Protein AF-A0A3N1AW00-F1 (afdb_monomer)

Nearest PDB structures (foldseek):
  4yz2-assembly1_A  TM=5.754E-01  e=1.901E-02  Streptococcus pneumoniae
  4ffi-assembly4_D  TM=5.622E-01  e=2.127E-02  Paenarthrobacter ureafaciens
  4fff-assembly4_D  TM=5.657E-01  e=4.677E-02  Paenarthrobacter ureafaciens
  4yw5-assembly1_A  TM=4.861E-01  e=4.421E-02  Streptococcus pneumoniae TIGR4
  4yz4-assembly1_A  TM=4.827E-01  e=2.391E-01  Streptococcus pneumoniae

Structure (mmCIF, N/CA/C/O backbone):
data_AF-A0A3N1AW00-F1
#
_entry.id   AF-A0A3N1AW00-F1
#
loop_
_atom_site.group_PDB
_atom_site.id
_atom_site.type_symbol
_atom_site.label_atom_id
_atom_site.label_alt_id
_atom_site.label_comp_id
_atom_site.label_asym_id
_atom_site.label_entity_id
_atom_site.label_seq_id
_atom_site.pdbx_PDB_ins_code
_atom_site.Cartn_x
_atom_site.Cartn_y
_atom_site.Cartn_z
_atom_site.occupancy
_atom_site.B_iso_or_equiv
_atom_site.auth_seq_id
_atom_site.auth_comp_id
_atom_site.auth_asym_id
_atom_site.auth_atom_id
_atom_site.pdbx_PDB_model_num
ATOM 1 N N . MET A 1 1 ? 24.962 24.400 -71.047 1.00 38.16 1 MET A N 1
ATOM 2 C CA . MET A 1 1 ? 25.776 25.036 -69.988 1.00 38.16 1 MET A CA 1
ATOM 3 C C . MET A 1 1 ? 25.019 26.267 -69.483 1.00 38.16 1 MET A C 1
ATOM 5 O O . MET A 1 1 ? 24.801 27.176 -70.264 1.00 38.16 1 MET A O 1
ATOM 9 N N . ARG A 1 2 ? 24.581 26.233 -68.215 1.00 35.59 2 ARG A N 1
ATOM 10 C CA . ARG A 1 2 ? 24.086 27.337 -67.356 1.00 35.59 2 ARG A CA 1
ATOM 11 C C . ARG A 1 2 ? 22.834 28.141 -67.785 1.00 35.59 2 ARG A C 1
ATOM 13 O O . ARG A 1 2 ? 22.885 29.140 -68.488 1.00 35.59 2 ARG A O 1
ATOM 20 N N . THR A 1 3 ? 21.728 27.671 -67.210 1.00 35.09 3 THR A N 1
ATOM 21 C CA . THR A 1 3 ? 20.458 28.306 -66.805 1.00 35.09 3 THR A CA 1
ATOM 22 C C . THR A 1 3 ? 20.504 29.794 -66.422 1.00 35.09 3 THR A C 1
ATOM 24 O O . THR A 1 3 ? 21.296 30.193 -65.568 1.00 35.09 3 THR A O 1
ATOM 27 N N . ARG A 1 4 ? 19.556 30.573 -66.968 1.00 35.47 4 ARG A N 1
ATOM 28 C CA . ARG A 1 4 ? 19.116 31.888 -66.468 1.00 35.47 4 ARG A CA 1
ATOM 29 C C . ARG A 1 4 ? 17.994 31.685 -65.444 1.00 35.47 4 ARG A C 1
ATOM 31 O O . ARG A 1 4 ? 17.024 31.003 -65.753 1.00 35.47 4 ARG A O 1
ATOM 38 N N . TRP A 1 5 ? 18.123 32.285 -64.264 1.00 31.59 5 TRP A N 1
ATOM 39 C CA . TRP A 1 5 ? 17.061 32.355 -63.259 1.00 31.59 5 TRP A CA 1
ATOM 40 C C . TRP A 1 5 ? 16.437 33.750 -63.293 1.00 31.59 5 TRP A C 1
ATOM 42 O O . TRP A 1 5 ? 17.125 34.745 -63.078 1.00 31.59 5 TRP A O 1
ATOM 52 N N . THR A 1 6 ? 15.142 33.814 -63.587 1.00 39.44 6 THR A N 1
ATOM 53 C CA . THR A 1 6 ? 14.285 34.977 -63.345 1.00 39.44 6 THR A CA 1
ATOM 54 C C . THR A 1 6 ? 13.841 34.981 -61.887 1.00 39.44 6 THR A C 1
ATOM 56 O O . THR A 1 6 ? 13.363 33.976 -61.366 1.00 39.44 6 THR A O 1
ATOM 59 N N . THR A 1 7 ? 14.011 36.127 -61.241 1.00 39.50 7 THR A N 1
ATOM 60 C CA . THR A 1 7 ? 13.534 36.469 -59.902 1.00 39.50 7 THR A CA 1
ATOM 61 C C . THR A 1 7 ? 12.008 36.406 -59.831 1.00 39.50 7 THR A C 1
ATOM 63 O O . THR A 1 7 ? 11.321 37.116 -60.560 1.00 39.50 7 THR A O 1
ATOM 66 N N . ALA A 1 8 ? 11.479 35.597 -58.913 1.00 35.56 8 ALA A N 1
ATOM 67 C CA . ALA A 1 8 ? 10.108 35.707 -58.427 1.00 35.56 8 ALA A CA 1
ATOM 68 C C . ALA A 1 8 ? 10.166 36.139 -56.958 1.00 35.56 8 ALA A C 1
ATOM 70 O O . ALA A 1 8 ? 10.743 35.448 -56.119 1.00 35.56 8 ALA A O 1
ATOM 71 N N . ALA A 1 9 ? 9.612 37.315 -56.670 1.00 38.28 9 ALA A N 1
ATOM 72 C CA . ALA A 1 9 ? 9.404 37.792 -55.314 1.00 38.28 9 ALA A CA 1
ATOM 73 C C . ALA A 1 9 ? 8.275 36.973 -54.674 1.00 38.28 9 ALA A C 1
ATOM 75 O O . ALA A 1 9 ? 7.167 36.930 -55.205 1.00 38.28 9 ALA A O 1
ATOM 76 N N . ILE A 1 10 ? 8.557 36.330 -53.541 1.00 34.44 10 ILE A N 1
ATOM 77 C CA . ILE A 1 10 ? 7.541 35.715 -52.686 1.00 34.44 10 ILE A CA 1
ATOM 78 C C . ILE A 1 10 ? 7.517 36.506 -51.382 1.00 34.44 10 ILE A C 1
ATOM 80 O O . ILE A 1 10 ? 8.483 36.538 -50.621 1.00 34.44 10 ILE A O 1
ATOM 84 N N . THR A 1 11 ? 6.397 37.183 -51.176 1.00 33.78 11 THR A N 1
ATOM 85 C CA . THR A 1 11 ? 5.987 37.880 -49.961 1.00 33.78 11 THR A CA 1
ATOM 86 C C . THR A 1 11 ? 5.993 36.918 -48.771 1.00 33.78 11 THR A C 1
ATOM 88 O O . THR A 1 11 ? 5.305 35.899 -48.785 1.00 33.78 11 THR A O 1
ATOM 91 N N . LEU A 1 12 ? 6.758 37.252 -47.729 1.00 29.94 12 LEU A N 1
ATOM 92 C CA . LEU A 1 12 ? 6.776 36.527 -46.461 1.00 29.94 12 LEU A CA 1
ATOM 93 C C . LEU A 1 12 ? 5.513 36.893 -45.661 1.00 29.94 12 LEU A C 1
ATOM 95 O O . LEU A 1 12 ? 5.412 37.996 -45.128 1.00 29.94 12 LEU A O 1
ATOM 99 N N . ALA A 1 13 ? 4.547 35.980 -45.573 1.00 33.44 13 ALA A N 1
ATOM 100 C CA . ALA A 1 13 ? 3.485 36.066 -44.576 1.00 33.44 13 ALA A CA 1
ATOM 101 C C . ALA A 1 13 ? 3.985 35.414 -43.277 1.00 33.44 13 ALA A C 1
ATOM 103 O O . ALA A 1 13 ? 4.231 34.209 -43.226 1.00 33.44 13 ALA A O 1
ATOM 104 N N . LEU A 1 14 ? 4.163 36.223 -42.232 1.00 33.56 14 LEU A N 1
ATOM 105 C CA . LEU A 1 14 ? 4.415 35.771 -40.864 1.00 33.56 14 LEU A CA 1
ATOM 106 C C . LEU A 1 14 ? 3.164 35.055 -40.337 1.00 33.56 14 LEU A C 1
ATOM 108 O O . LEU A 1 14 ? 2.187 35.702 -39.968 1.00 33.56 14 LEU A O 1
ATOM 112 N N . VAL A 1 15 ? 3.197 33.723 -40.283 1.00 35.41 15 VAL A N 1
ATOM 113 C CA . VAL A 1 15 ? 2.227 32.937 -39.512 1.00 35.41 15 VAL A CA 1
ATOM 114 C C . VAL A 1 15 ? 2.865 32.626 -38.163 1.00 35.41 15 VAL A C 1
ATOM 116 O O . VAL A 1 15 ? 3.833 31.871 -38.077 1.00 35.41 15 VAL A O 1
ATOM 119 N N . GLY A 1 16 ? 2.341 33.261 -37.114 1.00 35.31 16 GLY A N 1
ATOM 120 C CA . GLY A 1 16 ? 2.718 32.997 -35.731 1.00 35.31 16 GLY A CA 1
ATOM 121 C C . GLY A 1 16 ? 2.435 31.541 -35.367 1.00 35.31 16 GLY A C 1
ATOM 122 O O . GLY A 1 16 ? 1.291 31.094 -35.398 1.00 35.31 16 GLY A O 1
ATOM 123 N N . GLY A 1 17 ? 3.490 30.801 -35.030 1.00 30.11 17 GLY A N 1
ATOM 124 C CA . GLY A 1 17 ? 3.375 29.457 -34.483 1.00 30.11 17 GLY A CA 1
ATOM 125 C C . GLY A 1 17 ? 2.881 29.521 -33.042 1.00 30.11 17 GLY A C 1
ATOM 126 O O . GLY A 1 17 ? 3.589 30.007 -32.162 1.00 30.11 17 GLY A O 1
ATOM 127 N N . LEU A 1 18 ? 1.664 29.025 -32.816 1.00 31.98 18 LEU A N 1
ATOM 128 C CA . LEU A 1 18 ? 1.128 28.711 -31.496 1.00 31.98 18 LEU A CA 1
ATOM 129 C C . LEU A 1 18 ? 2.097 27.746 -30.789 1.00 31.98 18 LEU A C 1
ATOM 131 O O . LEU A 1 18 ? 2.292 26.616 -31.236 1.00 31.98 18 LEU A O 1
ATOM 135 N N . LEU A 1 19 ? 2.691 28.180 -29.677 1.00 32.88 19 LEU A N 1
ATOM 136 C CA . LEU A 1 19 ? 3.327 27.285 -28.711 1.00 32.88 19 LEU A CA 1
ATOM 137 C C . LEU A 1 19 ? 2.217 26.445 -28.070 1.00 32.88 19 LEU A C 1
ATOM 139 O O . LEU A 1 19 ? 1.560 26.884 -27.128 1.00 32.88 19 LEU A O 1
ATOM 143 N N . ALA A 1 20 ? 1.966 25.258 -28.621 1.00 34.06 20 ALA A N 1
ATOM 144 C CA . ALA A 1 20 ? 1.090 24.277 -28.000 1.00 34.06 20 ALA A CA 1
ATOM 145 C C . ALA A 1 20 ? 1.715 23.851 -26.663 1.00 34.06 20 ALA A C 1
ATOM 147 O O . ALA A 1 20 ? 2.794 23.256 -26.628 1.00 34.06 20 ALA A O 1
ATOM 148 N N . GLY A 1 21 ? 1.053 24.232 -25.569 1.00 32.22 21 GLY A N 1
ATOM 149 C CA . GLY A 1 21 ? 1.441 23.883 -24.210 1.00 32.22 21 GLY A CA 1
ATOM 150 C C . GLY A 1 21 ? 1.546 22.370 -24.030 1.00 32.22 21 GLY A C 1
ATOM 151 O O . GLY A 1 21 ? 0.742 21.602 -24.555 1.00 32.22 21 GLY A O 1
ATOM 152 N N . LEU A 1 22 ? 2.569 21.951 -23.290 1.00 34.59 22 LEU A N 1
ATOM 153 C CA . LEU A 1 22 ? 2.733 20.575 -22.833 1.00 34.59 22 LEU A CA 1
ATOM 154 C C . LEU A 1 22 ? 1.501 20.185 -21.992 1.00 34.59 22 LEU A C 1
ATOM 156 O O . LEU A 1 22 ? 1.124 20.976 -21.123 1.00 34.59 22 LEU A O 1
ATOM 160 N N . PRO A 1 23 ? 0.882 19.006 -22.188 1.00 39.22 23 PRO A N 1
ATOM 161 C CA . PRO A 1 23 ? -0.202 18.582 -21.319 1.00 39.22 23 PRO A CA 1
ATOM 162 C C . PRO A 1 23 ? 0.368 18.343 -19.919 1.00 39.22 23 PRO A C 1
ATOM 164 O O . PRO A 1 23 ? 1.227 17.481 -19.719 1.00 39.22 23 PRO A O 1
ATOM 167 N N . GLY A 1 24 ? -0.078 19.168 -18.971 1.00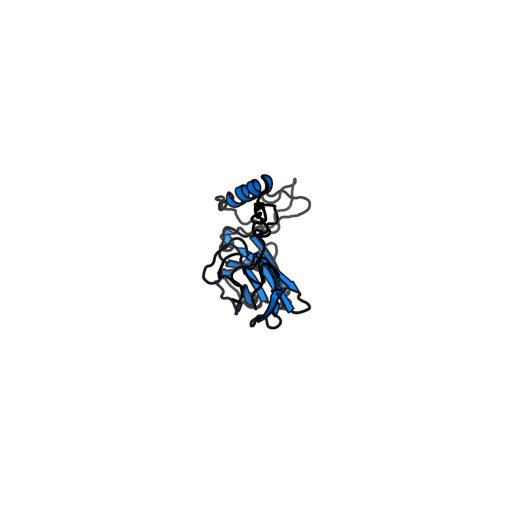 41.03 24 GLY A N 1
ATOM 168 C CA . GLY A 1 24 ? 0.184 19.000 -17.549 1.00 41.03 24 GLY A CA 1
ATOM 169 C C . GLY A 1 24 ? -0.428 17.702 -17.028 1.00 41.03 24 GLY A C 1
ATOM 170 O O . GLY A 1 24 ? -1.350 17.145 -17.623 1.00 41.03 24 GLY A O 1
ATOM 171 N N . ALA A 1 25 ? 0.133 17.214 -15.923 1.00 42.53 25 ALA A N 1
ATOM 172 C CA . ALA A 1 25 ? -0.275 15.988 -15.254 1.00 42.53 25 ALA A CA 1
ATOM 173 C C . ALA A 1 25 ? -1.802 15.899 -15.096 1.00 42.53 25 ALA A C 1
ATOM 175 O O . ALA A 1 25 ? -2.459 16.851 -14.677 1.00 42.53 25 ALA A O 1
ATOM 176 N N . SER A 1 26 ? -2.356 14.736 -15.425 1.00 39.53 26 SER A N 1
ATOM 177 C CA . SER A 1 26 ? -3.764 14.412 -15.232 1.00 39.53 26 SER A CA 1
ATOM 178 C C . SER A 1 26 ? -4.132 14.506 -13.747 1.00 39.53 26 SER A C 1
ATOM 180 O O . SER A 1 26 ? -3.769 13.636 -12.960 1.00 39.53 26 SER A O 1
ATOM 182 N N . SER A 1 27 ? -4.846 15.572 -13.384 1.00 51.00 27 SER A N 1
ATOM 183 C CA . SER A 1 27 ? -5.493 15.766 -12.086 1.00 51.00 27 SER A CA 1
ATOM 184 C C . SER A 1 27 ? -6.972 15.395 -12.214 1.00 51.00 27 SER A C 1
ATOM 186 O O . SER A 1 27 ? -7.614 15.736 -13.206 1.00 51.00 27 SER A O 1
ATOM 188 N N . ALA A 1 28 ? -7.532 14.710 -11.213 1.00 49.25 28 ALA A N 1
ATOM 189 C CA . ALA A 1 28 ? -8.956 14.348 -11.172 1.00 49.25 28 ALA A CA 1
ATOM 190 C C . ALA A 1 28 ? -9.896 15.579 -11.172 1.00 49.25 28 ALA A C 1
ATOM 192 O O . ALA A 1 28 ? -11.078 15.463 -11.485 1.00 49.25 28 ALA A O 1
ATOM 193 N N . HIS A 1 29 ? -9.353 16.762 -10.863 1.00 57.12 29 HIS A N 1
ATOM 194 C CA . HIS A 1 29 ? -9.977 18.071 -11.045 1.00 57.12 29 HIS A CA 1
ATOM 195 C C . HIS A 1 29 ? -9.113 18.929 -11.969 1.00 57.12 29 HIS A C 1
ATOM 197 O O . HIS A 1 29 ? -7.905 18.998 -11.751 1.00 57.12 29 HIS A O 1
ATOM 203 N N . ASP A 1 30 ? -9.714 19.617 -12.945 1.00 69.88 30 ASP A N 1
ATOM 204 C CA . ASP A 1 30 ? -8.998 20.568 -13.804 1.00 69.88 30 ASP A CA 1
ATOM 205 C C . ASP A 1 30 ? -8.364 21.679 -12.936 1.00 69.88 30 ASP A C 1
ATOM 207 O O . ASP A 1 30 ? -9.098 22.519 -12.389 1.00 69.88 30 ASP A O 1
ATOM 211 N N . PRO A 1 31 ? -7.025 21.688 -12.783 1.00 64.44 31 PRO A N 1
ATOM 212 C CA . PRO A 1 31 ? -6.328 22.610 -11.895 1.00 64.44 31 PRO A CA 1
ATOM 213 C C . PRO A 1 31 ? -6.330 24.048 -12.428 1.00 64.44 31 PRO A C 1
ATOM 215 O O . PRO A 1 31 ? -5.955 24.970 -11.701 1.00 64.44 31 PRO A O 1
ATOM 218 N N . ASP A 1 32 ? -6.759 24.268 -13.670 1.00 78.12 32 ASP A N 1
ATOM 219 C CA . ASP A 1 32 ? -6.857 25.592 -14.271 1.00 78.12 32 ASP A CA 1
ATOM 220 C C . ASP A 1 32 ? -8.215 26.251 -14.052 1.00 78.12 32 ASP A C 1
ATOM 222 O O . ASP A 1 32 ? -8.343 27.473 -14.187 1.00 78.12 32 ASP A O 1
ATOM 226 N N . THR A 1 33 ? -9.211 25.489 -13.597 1.00 86.31 33 THR A N 1
ATOM 227 C CA . THR A 1 33 ? -10.486 26.065 -13.170 1.00 86.31 33 THR A CA 1
ATOM 228 C C . THR A 1 33 ? -10.362 26.762 -11.811 1.00 86.31 33 THR A C 1
ATOM 230 O O . THR A 1 33 ? -9.629 26.303 -10.929 1.00 86.31 33 THR A O 1
ATOM 233 N N . PRO A 1 34 ? -11.141 27.831 -11.559 1.00 83.75 34 PRO A N 1
ATOM 234 C CA . PRO A 1 34 ? -11.236 28.434 -10.229 1.00 83.75 34 PRO A CA 1
ATOM 235 C C . PRO A 1 34 ? -11.610 27.422 -9.134 1.00 83.75 34 PRO A C 1
ATOM 237 O O . PRO A 1 34 ? -11.089 27.497 -8.022 1.00 83.75 34 PRO A O 1
ATOM 240 N N . ALA A 1 35 ? -12.465 26.446 -9.460 1.00 75.00 35 ALA A N 1
ATOM 241 C CA . ALA A 1 35 ? -12.863 25.377 -8.550 1.00 75.00 35 ALA A C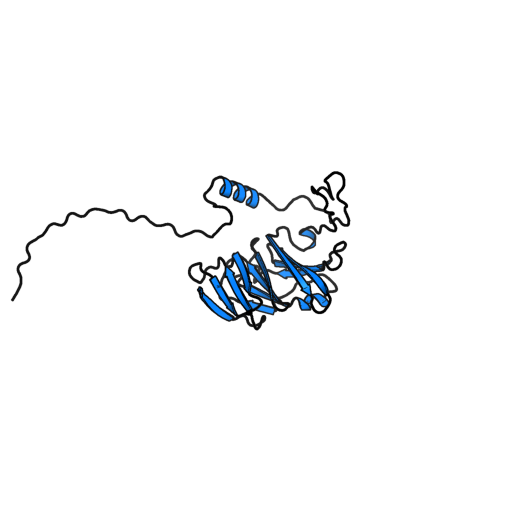A 1
ATOM 242 C C . ALA A 1 35 ? -11.700 24.422 -8.229 1.00 75.00 35 ALA A C 1
ATOM 244 O O . ALA A 1 35 ? -11.468 24.135 -7.058 1.00 75.00 35 ALA A O 1
ATOM 245 N N . GLY A 1 36 ? -10.933 23.986 -9.236 1.00 72.00 36 GLY A N 1
ATOM 246 C CA . GLY A 1 36 ? -9.751 23.139 -9.051 1.00 72.00 36 GLY A CA 1
ATOM 247 C C . GLY A 1 36 ? -8.624 23.840 -8.291 1.00 72.00 36 GLY A C 1
ATOM 248 O O . GLY A 1 36 ? -7.985 23.241 -7.431 1.00 72.00 36 GLY A O 1
ATOM 249 N N . ARG A 1 37 ? -8.427 25.144 -8.519 1.00 77.94 37 ARG A N 1
ATOM 250 C CA . ARG A 1 37 ? -7.485 25.955 -7.728 1.00 77.94 37 ARG A CA 1
ATOM 251 C C . ARG A 1 37 ? -7.942 26.096 -6.285 1.00 77.94 37 ARG A C 1
ATOM 253 O O . ARG A 1 37 ? -7.128 25.977 -5.379 1.00 77.94 37 ARG A O 1
ATOM 260 N N . SER A 1 38 ? -9.233 26.328 -6.060 1.00 72.38 38 SER A N 1
ATOM 261 C CA . SER A 1 38 ? -9.796 26.450 -4.715 1.00 72.38 38 SER A CA 1
ATOM 262 C C . SER A 1 38 ? -9.716 25.135 -3.939 1.00 72.38 38 SER A C 1
ATOM 264 O O . SER A 1 38 ? -9.311 25.153 -2.778 1.00 72.38 38 SER A O 1
ATOM 266 N N . SER A 1 39 ? -10.015 23.999 -4.575 1.00 70.75 39 SER A N 1
ATOM 267 C CA . SER A 1 39 ? -9.894 22.682 -3.947 1.00 70.75 39 SER A CA 1
ATOM 268 C C . SER A 1 39 ? -8.437 22.312 -3.676 1.00 70.75 39 SER A C 1
ATOM 270 O O . SER A 1 39 ? -8.135 21.842 -2.582 1.00 70.75 39 SER A O 1
ATOM 272 N N . ALA A 1 40 ? -7.517 22.606 -4.600 1.00 64.69 40 ALA A N 1
ATOM 273 C CA . ALA A 1 40 ? -6.084 22.420 -4.389 1.00 64.69 40 ALA A CA 1
ATOM 274 C C . ALA A 1 40 ? -5.559 23.306 -3.253 1.00 64.69 40 ALA A C 1
ATOM 276 O O . ALA A 1 40 ? -4.820 22.829 -2.401 1.00 64.69 40 ALA A O 1
ATOM 277 N N . VAL A 1 41 ? -5.966 24.577 -3.183 1.00 65.94 41 VAL A N 1
ATOM 278 C CA . VAL A 1 41 ? -5.597 25.478 -2.081 1.00 65.94 41 VAL A CA 1
ATOM 279 C C . VAL A 1 41 ? -6.166 24.979 -0.757 1.00 65.94 41 VAL A C 1
ATOM 281 O O . VAL A 1 41 ? -5.435 24.954 0.224 1.00 65.94 41 VAL A O 1
ATOM 284 N N . ALA A 1 42 ? -7.426 24.539 -0.718 1.00 64.25 42 ALA A N 1
ATOM 285 C CA . ALA A 1 42 ? -8.039 23.982 0.485 1.00 64.25 42 ALA A CA 1
ATOM 286 C C . ALA A 1 42 ? -7.323 22.706 0.946 1.00 64.25 42 ALA A C 1
ATOM 288 O O . ALA A 1 42 ? -7.000 22.587 2.122 1.00 64.25 42 ALA A O 1
ATOM 289 N N . PHE A 1 43 ? -7.010 21.797 0.021 1.00 64.50 43 PHE A N 1
ATOM 290 C CA . PHE A 1 43 ? -6.265 20.568 0.288 1.00 64.50 43 PHE A CA 1
ATOM 291 C C . PHE A 1 4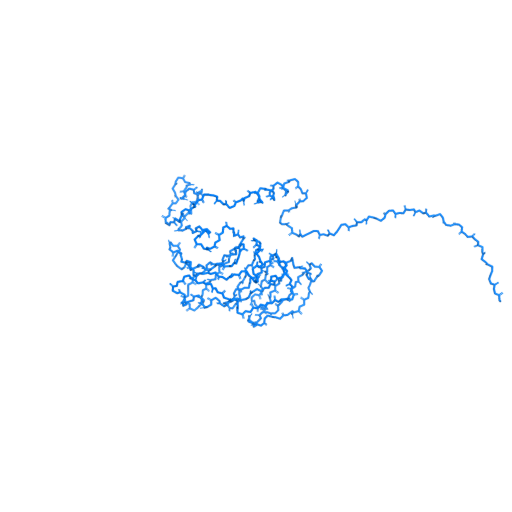3 ? -4.834 20.855 0.764 1.00 64.50 43 PHE A C 1
ATOM 293 O O . PHE A 1 43 ? -4.402 20.330 1.781 1.00 64.50 43 PHE A O 1
ATOM 300 N N . MET A 1 44 ? -4.116 21.763 0.103 1.00 60.50 44 MET A N 1
ATOM 301 C CA . MET A 1 44 ? -2.764 22.175 0.507 1.00 60.50 44 MET A CA 1
ATOM 302 C C . MET A 1 44 ? -2.764 22.998 1.808 1.00 60.50 44 MET A C 1
ATOM 304 O O . MET A 1 44 ? -1.742 23.077 2.492 1.00 60.50 44 MET A O 1
ATOM 308 N N . ALA A 1 45 ? -3.899 23.608 2.165 1.00 55.31 45 ALA A N 1
ATOM 309 C CA . ALA A 1 45 ? -4.124 24.292 3.435 1.00 55.31 45 ALA A CA 1
ATOM 310 C C . ALA A 1 45 ? -4.563 23.348 4.565 1.00 55.31 45 ALA A C 1
ATOM 312 O O . ALA A 1 45 ? -4.546 23.782 5.721 1.00 55.31 45 ALA A O 1
ATOM 313 N N . GLN A 1 46 ? -4.887 22.076 4.278 1.00 54.56 46 GLN A N 1
ATOM 314 C CA . GLN A 1 46 ? -4.995 21.025 5.293 1.00 54.56 46 GLN A CA 1
ATOM 315 C C . GLN A 1 46 ? -3.593 20.744 5.842 1.00 54.56 46 GLN A C 1
ATOM 317 O O . GLN A 1 46 ? -2.906 19.789 5.487 1.00 54.56 46 GLN A O 1
ATOM 322 N N . ARG A 1 47 ? -3.130 21.645 6.709 1.00 54.03 47 ARG A N 1
ATOM 323 C CA . ARG A 1 47 ? -2.028 21.366 7.619 1.00 54.03 47 ARG A CA 1
ATOM 324 C C . ARG A 1 47 ? -2.448 20.216 8.521 1.00 54.03 47 ARG A C 1
ATOM 326 O O . ARG A 1 47 ? -3.632 20.068 8.818 1.00 54.03 47 ARG A O 1
ATOM 333 N N . GLU A 1 48 ? -1.444 19.453 8.947 1.00 55.28 48 GLU A N 1
ATOM 334 C CA . GLU A 1 48 ? -1.546 18.418 9.975 1.00 55.28 48 GLU A CA 1
ATOM 335 C C . GLU A 1 48 ? -2.623 18.789 10.996 1.00 55.28 48 GLU A C 1
ATOM 337 O O . GLU A 1 48 ? -2.508 19.876 11.577 1.00 55.28 48 GLU A O 1
ATOM 342 N N . PRO A 1 49 ? -3.673 17.969 11.199 1.00 50.91 49 PRO A N 1
ATOM 343 C CA . PRO A 1 49 ? -4.667 18.289 12.202 1.00 50.91 49 PRO A CA 1
ATOM 344 C C . PRO A 1 49 ? -3.936 18.466 13.535 1.00 50.91 49 PRO A C 1
ATOM 346 O O . PRO A 1 49 ? -3.386 17.524 14.098 1.00 50.91 49 PRO A O 1
ATOM 349 N N . THR A 1 50 ? -3.901 19.704 14.033 1.00 51.19 50 THR A N 1
ATOM 350 C CA . THR A 1 50 ? -3.382 20.053 15.365 1.00 51.19 50 THR A CA 1
ATOM 351 C C . THR A 1 50 ? -4.240 19.448 16.471 1.00 51.19 50 THR A C 1
ATOM 353 O O . THR A 1 50 ? -3.850 19.449 17.637 1.00 51.19 50 THR A O 1
ATOM 356 N N . GLN A 1 51 ? -5.406 18.912 16.112 1.00 57.94 51 GLN A N 1
ATOM 357 C CA . GLN A 1 51 ? -6.253 18.144 16.996 1.00 57.94 51 GLN A CA 1
ATOM 358 C C . GLN A 1 51 ? -5.676 16.736 17.155 1.00 57.94 51 GLN A C 1
ATOM 360 O O . GLN A 1 51 ? -5.675 15.940 16.216 1.00 57.94 51 GLN A O 1
ATOM 365 N N . GLN A 1 52 ? -5.205 16.417 18.363 1.00 65.25 52 GLN A N 1
ATOM 366 C CA . GLN A 1 52 ? -4.968 15.028 18.737 1.00 65.25 52 GLN A CA 1
ATOM 367 C C . GLN A 1 52 ? -6.307 14.296 18.718 1.00 65.25 52 GLN A C 1
ATOM 369 O O . GLN A 1 52 ? -7.130 14.452 19.618 1.00 65.25 52 GLN A O 1
ATOM 374 N N . LEU A 1 53 ? -6.537 13.540 17.651 1.00 81.06 53 LEU A N 1
ATOM 375 C CA . LEU A 1 53 ? -7.673 12.642 17.571 1.00 81.06 53 LEU A CA 1
ATOM 376 C C . LEU A 1 53 ? -7.374 11.424 18.447 1.00 81.06 53 LEU A C 1
ATOM 378 O O . LEU A 1 53 ? -6.281 10.857 18.392 1.00 81.06 53 LEU A O 1
ATOM 382 N N . THR A 1 54 ? -8.346 11.042 19.264 1.00 83.69 54 THR A N 1
ATOM 383 C CA . THR A 1 54 ? -8.265 9.858 20.120 1.00 83.69 54 THR A CA 1
ATOM 384 C C . THR A 1 54 ? -8.810 8.662 19.358 1.00 83.69 54 THR A C 1
ATOM 386 O O . THR A 1 54 ? -9.762 8.806 18.593 1.00 83.69 54 THR A O 1
ATOM 389 N N . ALA A 1 55 ? -8.221 7.484 19.562 1.00 85.12 55 ALA A N 1
ATOM 390 C CA . ALA A 1 55 ? -8.787 6.257 19.025 1.00 85.12 55 ALA A CA 1
ATOM 391 C C . ALA A 1 55 ? -10.193 6.017 19.591 1.00 85.12 55 ALA A C 1
ATOM 393 O O . ALA A 1 55 ? -10.446 6.271 20.770 1.00 85.12 55 ALA A O 1
ATOM 394 N N . LEU A 1 56 ? -11.096 5.530 18.746 1.00 86.75 56 LEU A N 1
ATOM 395 C CA . LEU A 1 56 ? -12.458 5.160 19.126 1.00 86.75 56 LEU A CA 1
ATOM 396 C C . LEU A 1 56 ? -12.698 3.707 18.730 1.00 86.75 56 LEU A C 1
ATOM 398 O O . LEU A 1 56 ? -12.105 3.224 17.767 1.00 86.75 56 LEU A O 1
ATOM 402 N N . ALA A 1 57 ? -13.588 3.030 19.444 1.00 88.50 57 ALA A N 1
ATOM 403 C CA . ALA A 1 57 ? -14.033 1.686 19.114 1.00 88.50 57 ALA A CA 1
ATOM 404 C C . ALA A 1 57 ? -15.522 1.542 19.439 1.00 88.50 57 ALA A C 1
ATOM 406 O O . ALA A 1 57 ? -16.007 2.146 20.396 1.00 88.50 57 ALA A O 1
ATOM 407 N N . GLN A 1 58 ? -16.222 0.741 18.637 1.00 90.31 58 GLN A N 1
ATOM 408 C CA . GLN A 1 58 ? -17.596 0.287 18.856 1.00 90.31 58 GLN A CA 1
ATOM 409 C C . GLN A 1 58 ? -18.590 1.418 19.166 1.00 90.31 58 GLN A C 1
ATOM 411 O O . GLN A 1 58 ? -19.356 1.347 20.126 1.00 90.31 58 GLN A O 1
ATOM 416 N N . VAL A 1 59 ? -18.595 2.477 18.354 1.00 91.25 59 VAL A N 1
ATOM 417 C CA . VAL A 1 59 ? -19.533 3.591 18.519 1.00 91.25 59 VAL A CA 1
ATOM 418 C C . VAL A 1 59 ? -20.718 3.412 17.577 1.00 91.25 59 VAL A C 1
ATOM 420 O O . VAL A 1 59 ? -20.600 3.615 16.367 1.00 91.25 59 VAL A O 1
ATOM 423 N N . SER A 1 60 ? -21.870 3.043 18.137 1.00 93.81 60 SER A N 1
ATOM 424 C CA . SER A 1 60 ? -23.107 2.922 17.366 1.00 93.81 60 SER A CA 1
ATOM 425 C C . SER A 1 60 ? -23.570 4.266 16.814 1.00 93.81 60 SER A C 1
ATOM 427 O O . SER A 1 60 ? -23.454 5.307 17.468 1.00 93.81 60 SER A O 1
ATOM 429 N N . CYS A 1 61 ? -24.157 4.227 15.624 1.00 94.31 61 CYS A N 1
ATOM 430 C CA . CYS A 1 61 ? -24.805 5.368 15.016 1.00 94.31 61 CYS A CA 1
ATOM 431 C C . CYS A 1 61 ? -26.117 5.675 15.732 1.00 94.31 61 CYS A C 1
ATOM 433 O O . CYS A 1 61 ? -27.111 4.965 15.583 1.00 94.31 61 CYS A O 1
ATOM 435 N N . SER A 1 62 ? -26.133 6.765 16.493 1.00 95.12 62 SER A N 1
ATOM 436 C CA . SER A 1 62 ? -27.320 7.230 17.203 1.00 95.12 62 SER A CA 1
ATOM 437 C C . SER A 1 62 ? -27.569 8.694 16.887 1.00 95.12 62 SER A C 1
ATOM 439 O O . SER A 1 62 ? -26.648 9.508 16.883 1.00 95.12 62 SER A O 1
ATOM 441 N N . ASN A 1 63 ? -28.822 9.033 16.573 1.00 94.19 63 ASN A N 1
ATOM 442 C CA . ASN A 1 63 ? -29.226 10.392 16.197 1.00 94.19 63 ASN A CA 1
ATOM 443 C C . ASN A 1 63 ? -28.363 11.009 15.070 1.00 94.19 63 ASN A C 1
ATOM 445 O O . ASN A 1 63 ? -28.107 12.210 15.059 1.00 94.19 63 ASN A O 1
ATOM 449 N N . GLY A 1 64 ? -27.900 10.182 14.122 1.00 94.38 64 GLY A N 1
ATOM 450 C CA . GLY A 1 64 ? -27.090 10.613 12.978 1.00 94.38 64 GLY A CA 1
ATOM 451 C C . GLY A 1 64 ? -25.613 10.888 13.285 1.00 94.38 64 GLY A C 1
ATOM 452 O O . GLY A 1 64 ? -24.935 11.492 12.456 1.00 94.38 64 GLY A O 1
ATOM 453 N N . GLN A 1 65 ? -25.111 10.471 14.452 1.00 94.38 65 GLN A N 1
ATOM 454 C CA . GLN A 1 65 ? -23.718 10.647 14.869 1.00 94.38 65 GLN A CA 1
ATOM 455 C C . GLN A 1 65 ? -23.110 9.346 15.418 1.00 94.38 65 GLN A C 1
ATOM 457 O O . GLN A 1 65 ? -23.766 8.604 16.149 1.00 94.38 65 GLN A O 1
ATOM 462 N N . ALA A 1 66 ? -21.837 9.101 15.102 1.00 93.31 66 ALA A N 1
ATOM 463 C CA . ALA A 1 66 ? -21.007 8.048 15.682 1.00 93.31 66 ALA A CA 1
ATOM 464 C C . ALA A 1 66 ? -19.604 8.615 15.937 1.00 93.31 66 ALA A C 1
ATOM 466 O O . ALA A 1 66 ? -18.878 8.948 15.005 1.00 93.31 66 ALA A O 1
ATOM 467 N N . GLY A 1 67 ? -19.222 8.798 17.202 1.00 86.56 67 GLY A N 1
ATOM 468 C CA . GLY A 1 67 ? -17.879 9.282 17.549 1.00 86.56 67 GLY A CA 1
ATOM 469 C C . GLY A 1 67 ? -17.581 10.713 17.082 1.00 86.56 67 GLY A C 1
ATOM 470 O O . GLY A 1 67 ? -16.424 11.053 16.863 1.00 86.56 67 GLY A O 1
ATOM 471 N N . GLY A 1 68 ? -18.618 11.537 16.891 1.00 87.44 68 GLY A N 1
ATOM 472 C CA . GLY A 1 68 ? -18.509 12.886 16.317 1.00 87.44 68 GLY A CA 1
ATOM 473 C C . GLY A 1 68 ? -18.516 12.929 14.784 1.00 87.44 68 GLY A C 1
ATOM 474 O O . GLY A 1 68 ? -18.431 14.016 14.211 1.00 87.44 68 GLY A O 1
ATOM 475 N N . TYR A 1 69 ? -18.635 11.775 14.122 1.00 89.12 69 TYR A N 1
ATOM 476 C CA . TYR A 1 69 ? -18.771 11.671 12.673 1.00 89.12 69 TYR A CA 1
ATOM 477 C C . TYR A 1 69 ? -20.244 11.493 12.277 1.00 89.12 69 TYR A C 1
ATOM 479 O O . TYR A 1 69 ? -20.934 10.657 12.872 1.00 89.12 69 TYR A O 1
ATOM 487 N N . PRO A 1 70 ? -20.735 12.217 11.252 1.00 92.81 70 PRO A N 1
ATOM 488 C CA . PRO A 1 70 ? -22.056 11.972 10.691 1.00 92.81 70 PRO A CA 1
ATOM 489 C C . PRO A 1 70 ? -22.198 10.523 10.219 1.00 92.81 70 PRO A C 1
ATOM 491 O O . PRO A 1 70 ? -21.323 10.000 9.531 1.00 92.81 70 PRO A O 1
ATOM 494 N N . CYS A 1 71 ? -23.315 9.887 10.550 1.00 94.69 71 CYS A N 1
ATOM 495 C CA . CYS A 1 71 ? -23.575 8.495 10.197 1.00 94.69 71 CYS A CA 1
ATOM 496 C C . CYS A 1 71 ? -25.038 8.284 9.787 1.00 94.69 71 CYS A C 1
ATOM 498 O O . CYS A 1 71 ? -25.933 9.046 10.164 1.00 94.69 71 CYS A O 1
ATOM 500 N N . ARG A 1 72 ? -25.294 7.228 9.005 1.00 95.94 72 ARG A N 1
ATOM 501 C CA . ARG A 1 72 ? -26.646 6.783 8.636 1.00 95.94 72 ARG A CA 1
ATOM 502 C C . ARG A 1 72 ? -26.650 5.275 8.403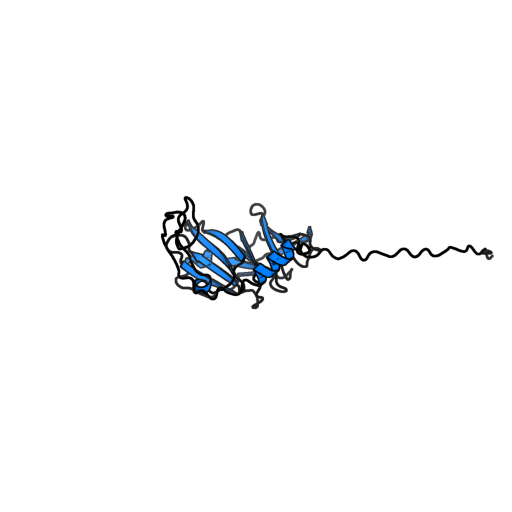 1.00 95.94 72 ARG A C 1
ATOM 504 O O . ARG A 1 72 ? -26.151 4.827 7.379 1.00 95.94 72 ARG A O 1
ATOM 511 N N . ASN A 1 73 ? -27.252 4.519 9.323 1.00 93.75 73 ASN A N 1
ATOM 512 C CA . ASN A 1 73 ? -27.318 3.048 9.286 1.00 93.75 73 ASN A CA 1
ATOM 513 C C . ASN A 1 73 ? -25.940 2.362 9.176 1.00 93.75 73 ASN A C 1
ATOM 515 O O . ASN A 1 73 ? -25.836 1.280 8.604 1.00 93.75 73 ASN A O 1
ATOM 519 N N . VAL A 1 74 ? -24.888 3.007 9.687 1.00 93.31 74 VAL A N 1
ATOM 520 C CA . VAL A 1 74 ? -23.513 2.494 9.699 1.00 93.31 74 VAL A CA 1
ATOM 521 C C . VAL A 1 74 ? -22.872 2.889 11.018 1.00 93.31 74 VAL A C 1
ATOM 523 O O . VAL A 1 74 ? -22.841 4.076 11.339 1.00 93.31 74 VAL A O 1
ATOM 526 N N . ASP A 1 75 ? -22.352 1.907 11.744 1.00 93.12 75 ASP A N 1
ATOM 527 C CA . ASP A 1 75 ? -21.642 2.107 13.006 1.00 93.12 75 ASP A CA 1
ATOM 528 C C . ASP A 1 75 ? -20.142 2.330 12.774 1.00 93.12 75 ASP A C 1
ATOM 530 O O . ASP A 1 75 ? -19.559 1.819 11.814 1.00 93.12 75 ASP A O 1
ATOM 534 N N . LEU A 1 76 ? -19.496 3.064 13.683 1.00 93.12 76 LEU A N 1
ATOM 535 C CA . LEU A 1 76 ? -18.045 3.236 13.691 1.00 93.12 76 LEU A CA 1
ATOM 536 C C . LEU A 1 76 ? -17.414 2.156 14.577 1.00 93.12 76 LEU A C 1
ATOM 538 O O . LEU A 1 76 ? -17.318 2.313 15.796 1.00 93.12 76 LEU A O 1
ATOM 542 N N . LEU A 1 77 ? -16.983 1.052 13.965 1.00 94.12 77 LEU A N 1
ATOM 543 C CA . LEU A 1 77 ? -16.390 -0.076 14.696 1.00 94.12 77 LEU A CA 1
ATOM 544 C C . LEU A 1 77 ? -15.026 0.259 15.295 1.00 94.12 77 LEU A C 1
ATOM 546 O O . LEU A 1 77 ? -14.752 -0.130 16.427 1.00 94.12 77 LEU A O 1
ATOM 550 N N . SER A 1 78 ? -14.197 1.002 14.568 1.00 93.12 78 SER A N 1
ATOM 551 C CA . SER A 1 78 ? -12.937 1.525 15.079 1.00 93.12 78 SER A CA 1
ATOM 552 C C . SER A 1 78 ? -12.494 2.770 14.320 1.00 93.12 78 SER A C 1
ATOM 554 O O . SER A 1 78 ? -12.832 2.986 13.157 1.00 93.12 78 SER A O 1
ATOM 556 N N . PHE A 1 79 ? -11.722 3.603 15.006 1.00 92.75 79 PHE A N 1
ATOM 557 C CA . PHE A 1 79 ? -11.029 4.745 14.438 1.00 92.75 79 PHE A CA 1
ATOM 558 C C . PHE A 1 79 ? -9.600 4.763 14.975 1.00 92.75 79 PHE A C 1
ATOM 560 O O . PHE A 1 79 ? -9.386 4.899 16.180 1.00 92.75 79 PHE A O 1
ATOM 567 N N . LEU A 1 80 ? -8.631 4.630 14.067 1.00 91.69 80 LEU A N 1
ATOM 568 C CA . LEU A 1 80 ? -7.205 4.634 14.372 1.00 91.69 80 LEU A CA 1
ATOM 569 C C . LEU A 1 80 ? -6.566 5.914 13.799 1.00 91.69 80 LEU A C 1
ATOM 571 O O . LEU A 1 80 ? -6.439 6.036 12.577 1.00 91.69 80 LEU A O 1
ATOM 575 N N . PRO A 1 81 ? -6.171 6.887 14.642 1.00 91.62 81 PRO A N 1
ATOM 576 C CA . PRO A 1 81 ? -5.552 8.124 14.180 1.00 91.62 81 PRO A CA 1
ATOM 577 C C . PRO A 1 81 ? -4.259 7.869 13.396 1.00 91.62 81 PRO A C 1
ATOM 579 O O . PRO A 1 81 ? -3.463 7.003 13.764 1.00 91.62 81 PRO A O 1
ATOM 582 N N . LEU A 1 82 ? -3.970 8.697 12.382 1.00 90.94 82 LEU A N 1
ATOM 583 C CA . LEU A 1 82 ? -2.723 8.589 11.606 1.00 90.94 82 LEU A CA 1
ATOM 584 C C . LEU A 1 82 ? -1.464 8.652 12.490 1.00 90.94 82 LEU A C 1
ATOM 586 O O . LEU A 1 82 ? -0.482 7.957 12.214 1.00 90.94 82 LEU A O 1
ATOM 590 N N . SER A 1 83 ? -1.522 9.420 13.584 1.00 88.88 83 SER A N 1
ATOM 591 C CA . SER A 1 83 ? -0.449 9.536 14.579 1.00 88.88 83 SER A CA 1
ATOM 592 C C . SER A 1 83 ? -0.123 8.210 15.270 1.00 88.88 83 SER A C 1
ATOM 594 O O . SER A 1 83 ? 1.026 7.991 15.648 1.00 88.88 83 SER A O 1
ATOM 596 N N . GLN A 1 84 ? -1.094 7.300 15.384 1.00 91.44 84 GLN A N 1
ATOM 597 C CA . GLN A 1 84 ? -0.912 5.971 15.972 1.00 91.44 84 GLN A CA 1
ATOM 598 C C . GLN A 1 84 ? -0.382 4.938 14.969 1.00 91.44 84 GLN A C 1
ATOM 600 O O . GLN A 1 84 ? 0.128 3.900 15.377 1.00 91.44 84 GLN A O 1
ATOM 605 N N . ILE A 1 85 ? -0.419 5.245 13.669 1.00 93.81 85 ILE A N 1
ATOM 606 C CA . ILE A 1 85 ? 0.177 4.418 12.608 1.00 93.81 85 ILE A CA 1
ATOM 607 C C . ILE A 1 85 ? 1.407 5.078 11.981 1.00 93.81 85 ILE A C 1
ATOM 609 O O . ILE A 1 85 ? 1.748 4.802 10.834 1.00 93.81 85 ILE A O 1
ATOM 613 N N . GLY A 1 86 ? 2.087 5.953 12.727 1.00 86.69 86 GLY A N 1
ATOM 614 C CA . GLY A 1 86 ? 3.406 6.489 12.380 1.00 86.69 86 GLY A CA 1
ATOM 615 C C . GLY A 1 86 ? 3.414 7.644 11.376 1.00 86.69 86 GLY A C 1
ATOM 616 O O . GLY A 1 86 ? 4.460 7.905 10.765 1.00 86.69 86 GLY A O 1
ATOM 617 N N . GLY A 1 87 ? 2.273 8.303 11.151 1.00 83.00 87 GLY A N 1
ATOM 618 C CA . GLY A 1 87 ? 2.132 9.376 10.171 1.00 83.00 87 GLY A CA 1
ATOM 619 C C . GLY A 1 87 ? 1.140 10.453 10.580 1.00 83.00 87 GLY A C 1
ATOM 620 O O . GLY A 1 87 ? 0.705 10.547 11.718 1.00 83.00 87 GLY A O 1
ATOM 621 N N . SER A 1 88 ? 0.825 11.312 9.627 1.00 81.62 88 SER A N 1
ATOM 622 C CA . SER A 1 88 ? 0.073 12.541 9.884 1.00 81.62 88 SER A CA 1
ATOM 623 C C . SER A 1 88 ? -0.754 12.958 8.656 1.00 81.62 88 SER A C 1
ATOM 625 O O . SER A 1 88 ? -1.838 13.517 8.780 1.00 81.62 88 SER A O 1
ATOM 627 N N . GLN A 1 89 ? -0.317 12.506 7.473 1.00 88.25 89 GLN A N 1
ATOM 628 C CA . GLN A 1 89 ? -1.040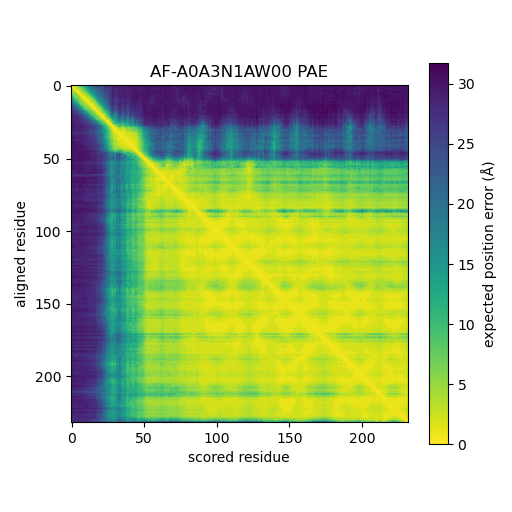 12.567 6.205 1.00 88.25 89 GLN A CA 1
ATOM 629 C C . GLN A 1 89 ? -1.029 11.195 5.518 1.00 88.25 89 GLN A C 1
ATOM 631 O O . GLN A 1 89 ? -0.005 10.495 5.532 1.00 88.25 89 GLN A O 1
ATOM 636 N N . ALA A 1 90 ? -2.152 10.846 4.893 1.00 91.56 90 ALA A N 1
ATOM 637 C CA . ALA A 1 90 ? -2.358 9.642 4.093 1.00 91.56 90 ALA A CA 1
ATOM 638 C C . ALA A 1 90 ? -3.197 9.980 2.856 1.00 91.56 90 ALA A C 1
ATOM 640 O O . ALA A 1 90 ? -3.933 10.967 2.876 1.00 91.56 90 ALA A O 1
ATOM 641 N N . ASN A 1 91 ? -3.081 9.190 1.790 1.00 90.69 91 ASN A N 1
ATOM 642 C CA . ASN A 1 91 ? -3.819 9.445 0.548 1.00 90.69 91 ASN A CA 1
ATOM 643 C C . ASN A 1 91 ? -4.443 8.206 -0.097 1.00 90.69 91 ASN A C 1
ATOM 645 O O . ASN A 1 91 ? -5.292 8.368 -0.966 1.00 90.69 91 ASN A O 1
ATOM 649 N N . ASP A 1 92 ? -3.989 7.011 0.272 1.00 94.94 92 ASP A N 1
ATOM 650 C CA . ASP A 1 92 ? -4.448 5.761 -0.317 1.00 94.94 92 ASP A CA 1
ATOM 651 C C . ASP A 1 92 ? -4.543 4.674 0.752 1.00 94.94 92 ASP A C 1
ATOM 653 O O . ASP A 1 92 ? -3.812 4.684 1.753 1.00 94.94 92 ASP A O 1
ATOM 657 N N . ILE A 1 93 ? -5.465 3.745 0.535 1.00 97.00 93 ILE A N 1
ATOM 658 C CA . ILE A 1 93 ? -5.668 2.569 1.368 1.00 97.00 93 ILE A CA 1
ATOM 659 C C . ILE A 1 93 ? -6.012 1.380 0.478 1.00 97.00 93 ILE A C 1
ATOM 661 O O . ILE A 1 93 ? -6.874 1.460 -0.395 1.00 97.00 93 ILE A O 1
ATOM 665 N N . TRP A 1 94 ? -5.361 0.252 0.740 1.00 98.44 94 TRP A N 1
ATOM 666 C CA . TRP A 1 94 ? -5.644 -1.014 0.079 1.00 98.44 94 TRP A CA 1
ATOM 667 C C . TRP A 1 94 ? -5.880 -2.120 1.106 1.00 98.44 94 TRP A C 1
ATOM 669 O O . TRP A 1 94 ? -5.339 -2.077 2.211 1.00 98.44 94 TRP A O 1
ATOM 679 N N . GLY A 1 95 ? -6.691 -3.111 0.743 1.00 98.12 95 GLY A N 1
ATOM 680 C CA . GLY A 1 95 ? -6.976 -4.276 1.578 1.00 98.12 95 GLY A CA 1
ATOM 681 C C . GLY A 1 95 ? -6.220 -5.515 1.104 1.00 98.12 95 GLY A C 1
ATOM 682 O O . GLY A 1 95 ? -6.046 -5.727 -0.097 1.00 98.12 95 GLY A O 1
ATOM 683 N N . TRP A 1 96 ? -5.797 -6.359 2.039 1.00 98.62 96 TRP A N 1
ATOM 684 C CA . TRP A 1 96 ? -5.342 -7.715 1.738 1.00 98.62 96 TRP A CA 1
ATOM 685 C C . TRP A 1 96 ? -5.922 -8.696 2.747 1.00 98.62 96 TRP A C 1
ATOM 687 O O . TRP A 1 96 ? -5.704 -8.555 3.947 1.00 98.62 96 TRP A O 1
ATOM 697 N N . THR A 1 97 ? -6.632 -9.702 2.246 1.00 98.62 97 THR A N 1
ATOM 698 C CA . THR A 1 97 ? -7.015 -10.877 3.028 1.00 98.62 97 THR A CA 1
ATOM 699 C C . THR A 1 97 ? -5.968 -11.951 2.795 1.00 98.62 97 THR A C 1
ATOM 701 O O . THR A 1 97 ? -5.734 -12.371 1.660 1.00 98.62 97 THR A O 1
ATOM 704 N N . ASP A 1 98 ? -5.329 -12.397 3.866 1.00 98.38 98 ASP A N 1
ATOM 705 C CA . ASP A 1 98 ? -4.340 -13.453 3.810 1.00 98.38 98 ASP A CA 1
ATOM 706 C C . ASP A 1 98 ? -5.008 -14.798 3.478 1.00 98.38 98 ASP A C 1
ATOM 708 O O . ASP A 1 98 ? -5.703 -15.357 4.331 1.00 98.38 98 ASP A O 1
ATOM 712 N N . PRO A 1 99 ? -4.749 -15.394 2.299 1.00 97.81 99 PRO A N 1
ATOM 713 C CA . PRO A 1 99 ? -5.373 -16.659 1.921 1.00 97.81 99 PRO A CA 1
ATOM 714 C C . PRO A 1 99 ? -4.953 -17.836 2.816 1.00 97.81 99 PRO A C 1
ATOM 716 O O . PRO A 1 99 ? -5.619 -18.866 2.815 1.00 97.81 99 PRO A O 1
ATOM 719 N N . GLY A 1 100 ? -3.842 -17.719 3.554 1.00 97.62 100 GLY A N 1
ATOM 720 C CA . GLY A 1 100 ? -3.346 -18.777 4.437 1.00 97.62 100 GLY A CA 1
ATOM 721 C C . GLY A 1 100 ? -3.919 -18.743 5.853 1.00 97.62 100 GLY A C 1
ATOM 722 O O . GLY A 1 100 ? -3.903 -19.771 6.524 1.00 97.62 100 GLY A O 1
ATOM 723 N N . THR A 1 101 ? -4.396 -17.588 6.325 1.00 97.38 101 THR A N 1
ATOM 724 C CA . THR A 1 101 ? -4.859 -17.422 7.717 1.00 97.38 101 THR A CA 1
ATOM 725 C C . THR A 1 101 ? -6.259 -16.827 7.839 1.00 97.38 101 THR A C 1
ATOM 727 O O . THR A 1 101 ? -6.841 -16.892 8.917 1.00 97.38 101 THR A O 1
ATOM 730 N N . GLY A 1 102 ? -6.804 -16.249 6.765 1.00 97.88 102 GLY A N 1
ATOM 731 C CA . GLY A 1 102 ? -8.060 -15.499 6.788 1.00 97.88 102 GLY A CA 1
ATOM 732 C C . GLY A 1 102 ? -7.952 -14.129 7.459 1.00 97.88 102 GLY A C 1
ATOM 733 O O . GLY A 1 102 ? -8.956 -13.432 7.544 1.00 97.88 102 GLY A O 1
ATOM 734 N N . ARG A 1 103 ? -6.760 -13.732 7.927 1.00 98.06 103 ARG A N 1
ATOM 735 C CA . ARG A 1 103 ? -6.540 -12.409 8.513 1.00 98.06 103 ARG A CA 1
ATOM 736 C C . ARG A 1 103 ? -6.696 -11.314 7.471 1.00 98.06 103 ARG A C 1
ATOM 738 O O . ARG A 1 103 ? -6.266 -11.474 6.330 1.00 98.06 103 ARG A O 1
ATOM 745 N N . GLU A 1 104 ? -7.262 -10.194 7.883 1.00 98.44 104 GLU A N 1
ATOM 746 C CA . GLU A 1 104 ? -7.483 -9.034 7.029 1.00 98.44 104 GLU A CA 1
ATOM 747 C C . GLU A 1 104 ? -6.550 -7.902 7.435 1.00 98.44 104 GLU A C 1
ATOM 749 O O . GLU A 1 104 ? -6.344 -7.636 8.618 1.00 98.44 104 GLU A O 1
ATOM 754 N N . TYR A 1 105 ? -5.976 -7.225 6.446 1.00 98.69 105 TYR A N 1
ATOM 755 C CA . TYR A 1 105 ? -4.996 -6.173 6.659 1.00 98.69 105 TYR A CA 1
ATOM 756 C C . TYR A 1 105 ? -5.369 -4.924 5.870 1.00 98.69 105 TYR A C 1
ATOM 758 O O . TYR A 1 105 ? -5.642 -4.991 4.669 1.00 98.69 105 TYR A O 1
ATOM 766 N N . ALA A 1 106 ? -5.299 -3.775 6.535 1.00 98.44 106 ALA A N 1
ATOM 767 C CA . ALA A 1 106 ? -5.285 -2.475 5.887 1.00 98.44 106 ALA A CA 1
ATOM 768 C C . ALA A 1 106 ? -3.837 -2.055 5.601 1.00 98.44 106 ALA A C 1
ATOM 770 O O . ALA A 1 106 ? -2.969 -2.065 6.480 1.00 98.44 106 ALA A O 1
ATOM 771 N N . ILE A 1 107 ? -3.590 -1.656 4.357 1.00 98.69 107 ILE A N 1
ATOM 772 C CA . ILE A 1 107 ? -2.306 -1.175 3.858 1.00 98.69 107 ILE A CA 1
ATOM 773 C C . ILE A 1 107 ? -2.475 0.307 3.543 1.00 98.69 107 ILE A C 1
ATOM 775 O O . ILE A 1 107 ? -3.177 0.668 2.603 1.00 98.69 107 ILE A O 1
ATOM 779 N N . VAL A 1 108 ? -1.871 1.175 4.350 1.00 98.31 108 VAL A N 1
ATOM 780 C CA . VAL A 1 108 ? -2.157 2.616 4.334 1.00 98.31 108 VAL A CA 1
ATOM 781 C C . VAL A 1 108 ? -0.972 3.391 3.772 1.00 98.31 108 VAL A C 1
ATOM 783 O O . VAL A 1 108 ? 0.102 3.424 4.382 1.00 98.31 108 VAL A O 1
ATOM 786 N N . GLY A 1 109 ? -1.175 4.050 2.632 1.00 97.12 109 GLY A N 1
ATOM 787 C CA . GLY A 1 109 ? -0.206 4.931 1.986 1.00 97.12 109 GLY A CA 1
ATOM 788 C C . GLY A 1 109 ? -0.114 6.271 2.708 1.00 97.12 109 GLY A C 1
ATOM 789 O O . GLY A 1 109 ? -1.072 7.042 2.750 1.00 97.12 109 GLY A O 1
ATOM 790 N N . ARG A 1 110 ? 1.051 6.558 3.293 1.00 94.44 110 ARG A N 1
ATOM 791 C CA . ARG A 1 110 ? 1.323 7.765 4.087 1.00 94.44 110 ARG A CA 1
ATOM 792 C C . ARG A 1 110 ? 2.465 8.564 3.495 1.00 94.44 110 ARG A C 1
ATOM 794 O O . ARG A 1 110 ? 3.320 8.031 2.797 1.00 94.44 110 ARG A O 1
ATOM 801 N N . ARG A 1 111 ? 2.584 9.840 3.860 1.00 91.31 111 ARG A N 1
ATOM 802 C CA . ARG A 1 111 ? 3.641 10.724 3.330 1.00 91.31 111 ARG A CA 1
ATOM 803 C C . ARG A 1 111 ? 5.052 10.102 3.346 1.00 91.31 111 ARG A C 1
ATOM 805 O O . ARG A 1 111 ? 5.800 10.166 2.366 1.00 91.31 111 ARG A O 1
ATOM 812 N N . ASN A 1 112 ? 5.412 9.482 4.464 1.00 90.50 112 ASN A N 1
ATOM 813 C CA . ASN A 1 112 ? 6.738 8.933 4.757 1.00 90.50 112 ASN A CA 1
ATOM 814 C C . ASN A 1 112 ? 6.877 7.414 4.545 1.00 90.50 112 ASN A C 1
ATOM 816 O O . ASN A 1 112 ? 7.952 6.876 4.816 1.00 90.50 112 ASN A O 1
ATOM 820 N N . GLY A 1 113 ? 5.852 6.714 4.058 1.00 95.50 113 GLY A N 1
ATOM 821 C CA . GLY A 1 113 ? 5.917 5.264 3.878 1.00 95.50 113 GLY A CA 1
ATOM 822 C C . GLY A 1 113 ? 4.548 4.604 3.805 1.00 95.50 113 GLY A C 1
ATOM 823 O O . GLY A 1 113 ? 3.552 5.255 3.511 1.00 95.50 113 GLY A O 1
ATOM 824 N N . THR A 1 114 ? 4.512 3.308 4.083 1.00 98.00 114 THR A N 1
ATOM 825 C CA . THR A 1 114 ? 3.297 2.489 4.070 1.00 98.00 114 THR A CA 1
ATOM 826 C C . THR A 1 114 ? 3.123 1.838 5.430 1.00 98.00 114 THR A C 1
ATOM 828 O O . THR A 1 114 ? 4.043 1.179 5.909 1.00 98.00 114 THR A O 1
ATOM 831 N N . SER A 1 115 ? 1.962 2.016 6.057 1.00 98.25 115 SER A N 1
ATOM 832 C CA . SER A 1 115 ? 1.619 1.298 7.288 1.00 98.25 115 SER A CA 1
ATOM 833 C C . SER A 1 115 ? 0.860 0.024 7.007 1.00 98.25 115 SER A C 1
ATOM 835 O O . SER A 1 115 ? 0.019 -0.013 6.115 1.00 98.25 115 SER A O 1
ATOM 837 N N . PHE A 1 116 ? 1.113 -0.978 7.838 1.00 98.62 116 PHE A N 1
ATOM 838 C CA . PHE A 1 116 ? 0.359 -2.221 7.864 1.00 98.62 116 PHE A CA 1
ATOM 839 C C . PHE A 1 116 ? -0.407 -2.305 9.181 1.00 98.62 116 PHE A C 1
ATOM 841 O O . PHE A 1 116 ? 0.174 -2.118 10.255 1.00 98.62 116 PHE A O 1
ATOM 848 N N . VAL A 1 117 ? -1.708 -2.554 9.091 1.00 98.50 117 VAL A N 1
ATOM 849 C CA . VAL A 1 117 ? -2.615 -2.670 10.234 1.00 98.50 117 VAL A CA 1
ATOM 850 C C . VAL A 1 117 ? -3.393 -3.972 10.076 1.00 98.50 117 VAL A C 1
ATOM 852 O O . VAL A 1 117 ? -4.018 -4.174 9.040 1.00 98.50 117 VAL A O 1
ATOM 855 N N . ASP A 1 118 ? -3.338 -4.853 11.071 1.00 98.31 118 ASP A N 1
ATOM 856 C CA . ASP A 1 118 ? -4.236 -6.007 11.165 1.00 98.31 118 ASP A CA 1
ATOM 857 C C . ASP A 1 118 ? -5.629 -5.502 11.555 1.00 98.31 118 ASP A C 1
ATOM 859 O O . ASP A 1 118 ? -5.773 -4.785 12.547 1.00 98.31 118 ASP A O 1
ATOM 863 N N . ILE A 1 119 ? -6.634 -5.839 10.756 1.00 97.94 119 ILE A N 1
ATOM 864 C CA . ILE A 1 119 ? -8.039 -5.471 10.954 1.00 97.94 119 ILE A CA 1
ATOM 865 C C . ILE A 1 119 ? -8.936 -6.711 11.080 1.00 97.94 119 ILE A C 1
ATOM 867 O O . ILE A 1 119 ? -10.151 -6.598 10.946 1.00 97.94 119 ILE A O 1
ATOM 871 N N . SER A 1 120 ? -8.350 -7.885 11.347 1.00 97.62 120 SER A N 1
ATOM 872 C CA . SER A 1 120 ? -9.085 -9.152 11.494 1.00 97.62 120 SER A CA 1
ATOM 873 C C . SER A 1 120 ? -10.122 -9.097 12.617 1.00 97.62 120 SER A C 1
ATOM 875 O O . SER A 1 120 ? -11.177 -9.717 12.518 1.00 97.62 120 SER A O 1
ATOM 877 N N . ASP A 1 121 ? -9.825 -8.347 13.683 1.00 96.69 121 ASP A N 1
ATOM 878 C CA . ASP A 1 121 ? -10.841 -7.834 14.598 1.00 96.69 121 ASP A CA 1
ATOM 879 C C . ASP A 1 121 ? -11.127 -6.367 14.227 1.00 96.69 121 ASP A C 1
ATOM 881 O O . ASP A 1 121 ? -10.311 -5.487 14.528 1.00 96.69 121 ASP A O 1
ATOM 885 N N . PRO A 1 122 ? -12.276 -6.063 13.596 1.00 93.56 122 PRO A N 1
ATOM 886 C CA . PRO A 1 122 ? -12.583 -4.709 13.139 1.00 93.56 122 PRO A CA 1
ATOM 887 C C . PRO A 1 122 ? -12.813 -3.721 14.291 1.00 93.56 122 PRO A C 1
ATOM 889 O O . PRO A 1 122 ? -12.833 -2.508 14.065 1.00 93.56 122 PRO A O 1
ATOM 892 N N . THR A 1 123 ? -13.005 -4.211 15.519 1.00 95.44 123 THR A N 1
ATOM 893 C CA . THR A 1 123 ? -13.192 -3.382 16.717 1.00 95.44 123 THR A CA 1
ATOM 894 C C . THR A 1 123 ? -11.887 -3.106 17.459 1.00 95.44 123 THR A C 1
ATOM 896 O O . THR A 1 123 ? -11.818 -2.158 18.241 1.00 95.44 123 THR A O 1
ATOM 899 N N . ALA A 1 124 ? -10.836 -3.877 17.169 1.00 95.12 124 ALA A N 1
ATOM 900 C CA . ALA A 1 124 ? -9.527 -3.767 17.801 1.00 95.12 124 ALA A CA 1
ATOM 901 C C . ALA A 1 124 ? -8.385 -3.864 16.766 1.00 95.12 124 ALA A C 1
ATOM 903 O O . ALA A 1 124 ? -7.580 -4.795 16.823 1.00 95.12 124 ALA A O 1
ATOM 904 N N . PRO A 1 125 ? -8.280 -2.908 15.820 1.00 96.69 125 PRO A N 1
ATOM 905 C CA . PRO A 1 125 ? -7.225 -2.922 14.812 1.00 96.69 125 PRO A CA 1
ATOM 906 C C . PRO A 1 125 ? -5.830 -2.779 15.442 1.00 96.69 125 PRO A C 1
ATOM 908 O O . PRO A 1 125 ? -5.620 -1.974 16.353 1.00 96.69 125 PRO A O 1
ATOM 911 N N . ILE A 1 126 ? -4.849 -3.521 14.923 1.00 97.06 126 ILE A N 1
ATOM 912 C CA . ILE A 1 126 ? -3.487 -3.595 15.472 1.00 97.06 126 ILE A CA 1
ATOM 913 C C . ILE A 1 126 ? -2.484 -3.057 14.453 1.00 97.06 126 ILE A C 1
ATOM 915 O O . ILE A 1 126 ? -2.290 -3.625 13.382 1.00 97.06 126 ILE A O 1
ATOM 919 N N . TYR A 1 127 ? -1.783 -1.976 14.795 1.00 97.75 127 TYR A N 1
ATOM 920 C CA . TYR A 1 127 ? -0.680 -1.474 13.977 1.00 97.75 127 TYR A CA 1
ATOM 921 C C . TYR A 1 127 ? 0.527 -2.423 14.036 1.00 97.75 127 TYR A C 1
ATOM 923 O O . TYR A 1 127 ? 1.056 -2.696 15.111 1.00 97.75 127 TYR A O 1
ATOM 931 N N . LEU A 1 128 ? 0.990 -2.901 12.878 1.00 98.44 128 LEU A N 1
ATOM 932 C CA . LEU A 1 128 ? 2.078 -3.882 12.768 1.00 98.44 128 LEU A CA 1
ATOM 933 C C . LEU A 1 128 ? 3.423 -3.253 12.404 1.00 98.44 128 LEU A C 1
ATOM 935 O O . LEU A 1 128 ? 4.477 -3.842 12.636 1.00 98.44 128 LEU A O 1
ATOM 939 N N . GLY A 1 129 ? 3.420 -2.058 11.820 1.00 97.81 129 GLY A N 1
ATOM 940 C CA . GLY A 1 129 ? 4.656 -1.377 11.461 1.00 97.81 129 GLY A CA 1
ATOM 941 C C . GLY A 1 129 ? 4.607 -0.638 10.135 1.00 97.81 129 GLY A C 1
ATOM 942 O O . GLY A 1 129 ? 3.562 -0.500 9.499 1.00 97.81 129 GLY A O 1
ATOM 943 N N . ASN A 1 130 ? 5.779 -0.157 9.728 1.00 97.44 130 ASN A N 1
ATOM 944 C CA . ASN A 1 130 ? 5.949 0.761 8.610 1.00 97.44 130 ASN A CA 1
ATOM 945 C C . ASN A 1 130 ? 7.003 0.257 7.626 1.00 97.44 130 ASN A C 1
ATOM 947 O O . ASN A 1 130 ? 8.124 -0.033 8.032 1.00 97.44 130 ASN A O 1
ATOM 951 N N . LEU A 1 131 ? 6.682 0.260 6.335 1.00 98.12 131 LEU A N 1
ATOM 952 C CA . LEU A 1 131 ? 7.661 0.254 5.253 1.00 98.12 131 LEU A CA 1
ATOM 953 C C . LEU A 1 131 ? 8.009 1.709 4.896 1.00 98.12 131 LEU A C 1
ATOM 955 O O . LEU A 1 131 ? 7.175 2.393 4.295 1.00 98.12 131 LEU A O 1
ATOM 959 N N . PRO A 1 132 ? 9.210 2.216 5.230 1.00 97.31 132 PRO A N 1
ATOM 960 C CA . PRO A 1 132 ? 9.593 3.578 4.886 1.00 97.31 132 PRO A CA 1
ATOM 961 C C . PRO A 1 132 ? 9.630 3.799 3.376 1.00 97.31 132 PRO A C 1
ATOM 963 O O . PRO A 1 132 ? 9.972 2.902 2.597 1.00 97.31 132 PRO A O 1
ATOM 966 N N . ALA A 1 133 ? 9.351 5.039 2.982 1.00 95.69 133 ALA A N 1
ATOM 967 C CA . ALA A 1 133 ? 9.529 5.496 1.615 1.00 95.69 133 ALA A CA 1
ATOM 968 C C . ALA A 1 133 ? 10.940 5.181 1.108 1.00 95.69 133 ALA A C 1
ATOM 970 O O . ALA A 1 133 ? 11.928 5.445 1.807 1.00 95.69 133 ALA A O 1
ATOM 971 N N . TYR A 1 134 ? 11.042 4.676 -0.123 1.00 97.00 134 TYR A N 1
ATOM 972 C CA . TYR A 1 134 ? 12.336 4.361 -0.721 1.00 97.00 134 TYR A CA 1
ATOM 973 C C . TYR A 1 134 ? 13.286 5.565 -0.646 1.00 97.00 134 TYR A C 1
ATOM 975 O O . TYR A 1 134 ? 12.944 6.663 -1.086 1.00 97.00 134 TYR A O 1
ATOM 983 N N . GLN A 1 135 ? 14.465 5.369 -0.045 1.00 95.06 135 GLN A N 1
ATOM 984 C CA . GLN A 1 135 ? 15.485 6.409 0.165 1.00 95.06 135 GLN A CA 1
ATOM 985 C C . GLN A 1 135 ? 14.941 7.723 0.763 1.00 95.06 135 GLN A C 1
ATOM 987 O O . GLN A 1 135 ? 15.398 8.810 0.406 1.00 95.06 135 GLN A O 1
ATOM 992 N N . ASN A 1 136 ? 13.941 7.640 1.648 1.00 90.69 136 ASN A N 1
ATOM 993 C CA . ASN A 1 136 ? 13.292 8.799 2.266 1.00 90.69 136 ASN A CA 1
ATOM 994 C C . ASN A 1 136 ? 12.682 9.792 1.246 1.00 90.69 136 ASN A C 1
ATOM 996 O O . ASN A 1 136 ? 12.524 10.984 1.523 1.00 90.69 136 ASN A O 1
ATOM 1000 N N . ARG A 1 137 ? 12.327 9.317 0.043 1.00 90.06 137 ARG A N 1
ATOM 1001 C CA . ARG A 1 137 ? 11.597 10.093 -0.969 1.00 90.06 137 ARG A CA 1
ATOM 1002 C C . ARG A 1 137 ? 10.128 10.177 -0.556 1.00 90.06 137 ARG A C 1
ATOM 1004 O O . ARG A 1 137 ? 9.310 9.323 -0.895 1.00 90.06 137 ARG A O 1
ATOM 1011 N N . THR A 1 138 ? 9.817 11.176 0.263 1.00 88.69 138 THR A N 1
ATOM 1012 C CA . THR A 1 138 ? 8.472 11.360 0.819 1.00 88.69 138 THR A CA 1
ATOM 1013 C C . THR A 1 138 ? 7.550 12.075 -0.166 1.00 88.69 138 THR A C 1
ATOM 1015 O O . THR A 1 138 ? 7.955 13.015 -0.846 1.00 88.69 138 THR A O 1
ATOM 1018 N N . ALA A 1 139 ? 6.305 11.616 -0.235 1.00 89.88 139 ALA A N 1
ATOM 1019 C CA . ALA A 1 139 ? 5.235 12.180 -1.045 1.00 89.88 139 ALA A CA 1
ATOM 1020 C C . ALA A 1 139 ? 3.926 11.783 -0.387 1.00 89.88 139 ALA A C 1
ATOM 1022 O O . ALA A 1 139 ? 3.796 10.640 0.054 1.00 89.88 139 ALA A O 1
ATOM 1023 N N . ILE A 1 140 ? 2.976 12.709 -0.316 1.00 87.50 140 ILE A N 1
ATOM 1024 C CA . ILE A 1 140 ? 1.640 12.356 0.154 1.00 87.50 140 ILE A CA 1
ATOM 1025 C C . ILE A 1 140 ? 0.926 11.478 -0.858 1.00 87.50 140 ILE A C 1
ATOM 1027 O O . ILE A 1 140 ? 0.125 10.683 -0.426 1.00 87.50 140 ILE A O 1
ATOM 1031 N N . TRP A 1 141 ? 1.235 11.580 -2.154 1.00 93.50 141 TRP A N 1
ATOM 1032 C CA . TRP A 1 141 ? 0.595 10.797 -3.207 1.00 93.50 141 TRP A CA 1
ATOM 1033 C C . TRP A 1 141 ? 1.314 9.460 -3.387 1.00 93.50 141 TRP A C 1
ATOM 1035 O O . TRP A 1 141 ? 2.408 9.396 -3.957 1.00 93.50 141 TRP A O 1
ATOM 1045 N N . ARG A 1 142 ? 0.707 8.402 -2.856 1.00 94.62 142 ARG A N 1
ATOM 1046 C CA . ARG A 1 142 ? 1.096 7.000 -3.021 1.00 94.62 142 ARG A CA 1
ATOM 1047 C C . ARG A 1 142 ? -0.057 6.204 -3.597 1.00 94.62 142 ARG A C 1
ATOM 1049 O O . ARG A 1 142 ? -1.204 6.609 -3.474 1.00 94.62 142 ARG A O 1
ATOM 1056 N N . ASP A 1 143 ? 0.258 5.065 -4.182 1.00 98.19 143 ASP A N 1
ATOM 1057 C CA . ASP A 1 143 ? -0.767 4.105 -4.564 1.00 98.19 143 ASP A CA 1
ATOM 1058 C C . ASP A 1 143 ? -0.239 2.688 -4.359 1.00 98.19 143 ASP A C 1
ATOM 1060 O O . ASP A 1 143 ? 0.951 2.412 -4.580 1.00 98.19 143 ASP A O 1
ATOM 1064 N N . ILE A 1 144 ? -1.109 1.818 -3.857 1.00 98.69 144 ILE A N 1
ATOM 1065 C CA . ILE A 1 144 ? -0.775 0.449 -3.475 1.00 98.69 144 ILE A CA 1
ATOM 1066 C C . ILE A 1 144 ? -1.731 -0.510 -4.174 1.00 98.69 144 ILE A C 1
ATOM 1068 O O . ILE A 1 144 ? -2.944 -0.312 -4.167 1.00 98.69 144 ILE A O 1
ATOM 1072 N N . LYS A 1 145 ? -1.191 -1.593 -4.735 1.00 98.75 145 LYS A N 1
ATOM 1073 C CA . LYS A 1 145 ? -1.975 -2.757 -5.172 1.00 98.75 145 LYS A CA 1
ATOM 1074 C C . LYS A 1 145 ? -1.308 -4.038 -4.712 1.00 98.75 145 LYS A C 1
ATOM 1076 O O . LYS A 1 145 ? -0.104 -4.062 -4.457 1.00 98.75 145 LYS A O 1
ATOM 1081 N N . VAL A 1 146 ? -2.088 -5.105 -4.603 1.00 98.81 146 VAL A N 1
ATOM 1082 C CA . VAL A 1 146 ? -1.600 -6.403 -4.136 1.00 98.81 146 VAL A CA 1
ATOM 1083 C C . VAL A 1 146 ? -1.688 -7.432 -5.248 1.00 98.81 146 VAL A C 1
ATOM 1085 O O . VAL A 1 146 ? -2.669 -7.489 -5.975 1.00 98.81 146 VAL A O 1
ATOM 1088 N N . TYR A 1 147 ? -0.655 -8.261 -5.369 1.00 98.75 147 TYR A N 1
ATOM 1089 C CA . TYR A 1 147 ? -0.658 -9.425 -6.245 1.00 98.75 147 TYR A CA 1
ATOM 1090 C C . TYR A 1 147 ? 0.183 -10.545 -5.638 1.00 98.75 147 TYR A C 1
ATOM 1092 O O . TYR A 1 147 ? 1.318 -10.325 -5.218 1.00 98.75 147 TYR A O 1
ATOM 1100 N N . ARG A 1 148 ? -0.385 -11.757 -5.569 1.00 98.06 148 ARG A N 1
ATOM 1101 C CA . ARG A 1 148 ? 0.260 -12.956 -4.994 1.00 98.06 148 ARG A CA 1
ATOM 1102 C C . ARG A 1 148 ? 0.905 -12.699 -3.624 1.00 98.06 148 ARG A C 1
ATOM 1104 O O . ARG A 1 148 ? 2.072 -13.018 -3.420 1.00 98.06 148 ARG A O 1
ATOM 1111 N N . ASN A 1 149 ? 0.145 -12.115 -2.696 1.00 98.69 149 ASN A N 1
ATOM 1112 C CA . ASN A 1 149 ? 0.587 -11.735 -1.343 1.00 98.69 149 ASN A CA 1
ATOM 1113 C C . ASN A 1 149 ? 1.708 -10.684 -1.288 1.00 98.69 149 ASN A C 1
ATOM 1115 O O . ASN A 1 149 ? 2.331 -10.525 -0.246 1.00 98.69 149 ASN A O 1
ATOM 1119 N N . HIS A 1 150 ? 1.970 -9.955 -2.372 1.00 98.88 150 HIS A N 1
ATOM 1120 C CA . HIS A 1 150 ? 2.940 -8.866 -2.370 1.00 98.88 150 HIS A CA 1
ATOM 1121 C C . HIS A 1 150 ? 2.241 -7.534 -2.598 1.00 98.88 150 HIS A C 1
ATOM 1123 O O . HIS A 1 150 ? 1.436 -7.412 -3.521 1.00 98.88 150 HIS A O 1
ATOM 1129 N N . ALA A 1 151 ? 2.566 -6.535 -1.783 1.00 98.88 151 ALA A N 1
ATOM 1130 C CA . ALA A 1 151 ? 2.179 -5.153 -2.018 1.00 98.88 151 ALA A CA 1
ATOM 1131 C C . ALA A 1 151 ? 3.175 -4.487 -2.969 1.00 98.88 151 ALA A C 1
ATOM 1133 O O . ALA A 1 151 ? 4.384 -4.528 -2.740 1.00 98.88 151 ALA A O 1
ATOM 1134 N N . PHE A 1 152 ? 2.652 -3.844 -4.006 1.00 98.88 152 PHE A N 1
ATOM 1135 C CA . PHE A 1 152 ? 3.383 -3.039 -4.975 1.00 98.88 152 PHE A CA 1
ATOM 1136 C C . PHE A 1 152 ? 3.060 -1.577 -4.693 1.00 98.88 152 PHE A C 1
ATOM 1138 O O . PHE A 1 152 ? 1.923 -1.145 -4.868 1.00 98.88 152 PHE A O 1
ATOM 1145 N N . VAL A 1 153 ? 4.055 -0.838 -4.209 1.00 98.69 153 VAL A N 1
ATOM 1146 C CA . VAL A 1 153 ? 3.887 0.520 -3.686 1.00 98.69 153 VAL A CA 1
ATOM 1147 C C . VAL A 1 153 ? 4.612 1.507 -4.584 1.00 98.69 153 VAL A C 1
ATOM 1149 O O . VAL A 1 153 ? 5.842 1.457 -4.709 1.00 98.69 153 VAL A O 1
ATOM 1152 N N . VAL A 1 154 ? 3.867 2.442 -5.166 1.00 98.50 154 VAL A N 1
ATOM 1153 C CA . VAL A 1 154 ? 4.417 3.568 -5.929 1.00 98.50 154 VAL A CA 1
ATOM 1154 C C . VAL A 1 154 ? 4.207 4.890 -5.197 1.00 98.50 154 VAL A C 1
ATOM 1156 O O . VAL A 1 154 ? 3.451 4.976 -4.229 1.00 98.50 154 VAL A O 1
ATOM 1159 N N . ALA A 1 155 ? 4.913 5.929 -5.640 1.00 97.19 155 ALA A N 1
ATOM 1160 C CA . ALA A 1 155 ? 4.716 7.282 -5.143 1.00 97.19 155 ALA A CA 1
ATOM 1161 C C . ALA A 1 155 ? 5.001 8.318 -6.225 1.00 97.19 155 ALA A C 1
ATOM 1163 O O . ALA A 1 155 ? 5.905 8.145 -7.055 1.00 97.19 155 ALA A O 1
ATOM 1164 N N . ASP A 1 156 ? 4.287 9.437 -6.155 1.00 95.81 156 ASP A N 1
ATOM 1165 C CA . ASP A 1 156 ? 4.454 10.550 -7.081 1.00 95.81 156 ASP A CA 1
ATOM 1166 C C . ASP A 1 156 ? 5.601 11.471 -6.644 1.00 95.81 156 ASP A C 1
ATOM 1168 O O . ASP A 1 156 ? 5.443 12.644 -6.306 1.00 95.81 156 ASP A O 1
ATOM 1172 N N . VAL A 1 157 ? 6.799 10.893 -6.566 1.00 95.06 157 VAL A N 1
ATOM 1173 C CA . VAL A 1 157 ? 8.030 11.618 -6.264 1.00 95.06 157 VAL A CA 1
ATOM 1174 C C . VAL A 1 157 ? 9.198 11.007 -7.010 1.00 95.06 157 VAL A C 1
ATOM 1176 O O . VAL A 1 157 ? 9.356 9.791 -7.116 1.00 95.06 157 VAL A O 1
ATOM 1179 N N . ARG A 1 158 ? 10.050 11.880 -7.542 1.00 95.25 158 ARG A N 1
ATOM 1180 C CA . ARG A 1 158 ? 11.205 11.479 -8.337 1.00 95.25 158 ARG A CA 1
ATOM 1181 C C . ARG A 1 158 ? 12.137 10.561 -7.543 1.00 95.25 158 ARG A C 1
ATOM 1183 O O . ARG A 1 158 ? 12.588 10.898 -6.449 1.00 95.25 158 ARG A O 1
ATOM 1190 N N . GLY A 1 159 ? 12.504 9.449 -8.175 1.00 94.75 159 GLY A N 1
ATOM 1191 C CA . GLY A 1 159 ? 13.471 8.487 -7.648 1.00 94.75 159 GLY A CA 1
ATOM 1192 C C . GLY A 1 159 ? 12.880 7.490 -6.654 1.00 94.75 159 GLY A C 1
ATOM 1193 O O . GLY A 1 159 ? 13.652 6.764 -6.038 1.00 94.75 159 GLY A O 1
ATOM 1194 N N . HIS A 1 160 ? 11.554 7.446 -6.493 1.00 97.38 160 HIS A N 1
ATOM 1195 C CA . HIS A 1 160 ? 10.889 6.450 -5.661 1.00 97.38 160 HIS A CA 1
ATOM 1196 C C . HIS A 1 160 ? 10.831 5.075 -6.323 1.00 97.38 160 HIS A C 1
ATOM 1198 O O . HIS A 1 160 ? 11.097 4.083 -5.656 1.00 97.38 160 HIS A O 1
ATOM 1204 N N . GLY A 1 161 ? 10.489 5.003 -7.614 1.00 97.88 161 GLY A N 1
ATOM 1205 C CA . GLY A 1 161 ? 10.206 3.740 -8.301 1.00 97.88 161 GLY A CA 1
ATOM 1206 C C . GLY A 1 161 ? 9.016 2.992 -7.687 1.00 97.88 161 GLY A C 1
ATOM 1207 O O . GLY A 1 161 ? 8.093 3.610 -7.149 1.00 97.88 161 GLY A O 1
ATOM 1208 N N . MET A 1 162 ? 9.056 1.661 -7.746 1.00 98.69 162 MET A N 1
ATOM 1209 C CA . MET A 1 162 ? 8.075 0.773 -7.114 1.00 98.69 162 MET A CA 1
ATOM 1210 C C . MET A 1 162 ? 8.762 -0.129 -6.090 1.00 98.69 162 MET A C 1
ATOM 1212 O O . MET A 1 162 ? 9.684 -0.870 -6.433 1.00 98.69 162 MET A O 1
ATOM 1216 N N . GLN A 1 163 ? 8.317 -0.073 -4.837 1.00 98.81 163 GLN A N 1
ATOM 1217 C CA . GLN A 1 163 ? 8.719 -1.023 -3.797 1.00 98.81 163 GLN A CA 1
ATOM 1218 C C . GLN A 1 163 ? 7.804 -2.247 -3.853 1.00 98.81 163 GLN A C 1
ATOM 1220 O O . GLN A 1 163 ? 6.605 -2.106 -4.088 1.00 98.81 163 GLN A O 1
ATOM 1225 N N . VAL A 1 164 ? 8.362 -3.429 -3.608 1.00 98.88 164 VAL A N 1
ATOM 1226 C CA . VAL A 1 164 ? 7.598 -4.667 -3.434 1.00 98.88 164 VAL A CA 1
ATOM 1227 C C . VAL A 1 164 ? 7.819 -5.180 -2.019 1.00 98.88 164 VAL A C 1
ATOM 1229 O O . VAL A 1 164 ? 8.959 -5.221 -1.556 1.00 98.88 164 VAL A O 1
ATOM 1232 N N . PHE A 1 165 ? 6.745 -5.552 -1.332 1.00 98.88 165 PHE A N 1
ATOM 1233 C CA . PHE A 1 165 ? 6.789 -6.076 0.030 1.00 98.88 165 PHE A CA 1
ATOM 1234 C C . PHE A 1 165 ? 5.954 -7.349 0.148 1.00 98.88 165 PHE A C 1
ATOM 1236 O O . PHE A 1 165 ? 4.781 -7.340 -0.219 1.00 98.88 165 PHE A O 1
ATOM 1243 N N . ASP A 1 166 ? 6.544 -8.422 0.666 1.00 98.75 166 ASP A N 1
ATOM 1244 C CA . ASP A 1 166 ? 5.858 -9.677 0.968 1.00 98.75 166 ASP A CA 1
ATOM 1245 C C . ASP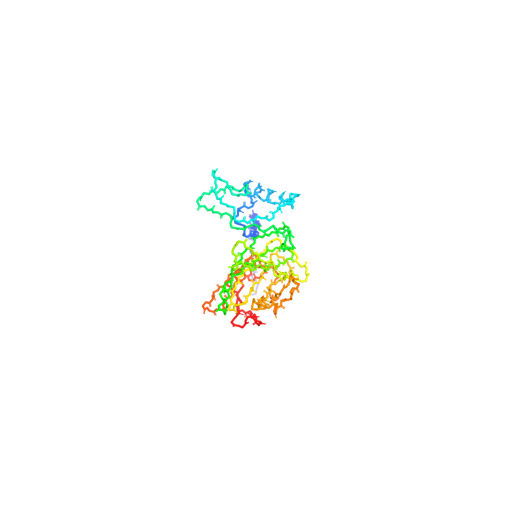 A 1 166 ? 4.989 -9.522 2.226 1.00 98.75 166 ASP A C 1
ATOM 1247 O O . ASP A 1 166 ? 5.478 -9.442 3.355 1.00 98.75 166 ASP A O 1
ATOM 1251 N N . LEU A 1 167 ? 3.671 -9.508 2.028 1.00 98.88 167 LEU A N 1
ATOM 1252 C CA . LEU A 1 167 ? 2.683 -9.329 3.089 1.00 98.88 167 LEU A CA 1
ATOM 1253 C C . LEU A 1 167 ? 2.610 -10.530 4.034 1.00 98.88 167 LEU A C 1
ATOM 1255 O O . LEU A 1 167 ? 2.171 -10.385 5.174 1.00 98.88 167 LEU A O 1
ATOM 1259 N N . THR A 1 168 ? 3.095 -11.709 3.634 1.00 98.62 168 THR A N 1
ATOM 1260 C CA . THR A 1 168 ? 3.110 -12.876 4.527 1.00 98.62 168 THR A CA 1
ATOM 1261 C C . THR A 1 168 ? 4.054 -12.692 5.716 1.00 98.62 168 THR A C 1
ATOM 1263 O O . THR A 1 168 ? 3.848 -13.310 6.763 1.00 98.62 168 THR A O 1
ATOM 1266 N N . ARG A 1 169 ? 5.019 -11.766 5.618 1.00 98.25 169 ARG A N 1
ATOM 1267 C CA . ARG A 1 169 ? 5.901 -11.350 6.722 1.00 98.25 169 ARG A CA 1
ATOM 1268 C C . ARG A 1 169 ? 5.135 -10.722 7.890 1.00 98.25 169 ARG A C 1
ATOM 1270 O O . ARG A 1 169 ? 5.647 -10.706 9.006 1.00 98.25 169 ARG A O 1
ATOM 1277 N N . LEU A 1 170 ? 3.912 -10.236 7.661 1.00 98.44 170 LEU A N 1
ATOM 1278 C CA . LEU A 1 170 ? 3.057 -9.656 8.700 1.00 98.44 170 LEU A CA 1
ATOM 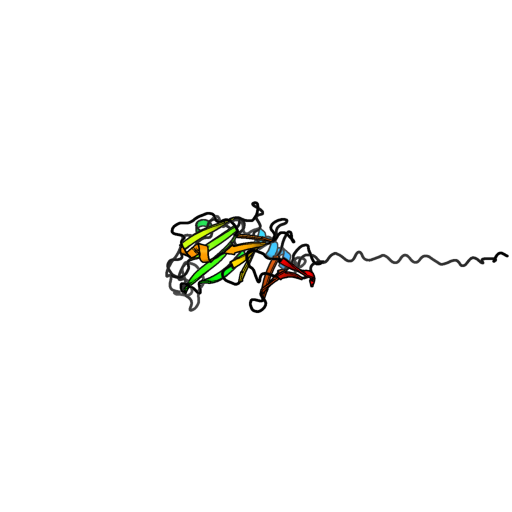1279 C C . LEU A 1 170 ? 2.540 -10.704 9.698 1.00 98.44 170 LEU A C 1
ATOM 1281 O O . LEU A 1 170 ? 2.241 -10.369 10.840 1.00 98.44 170 LEU A O 1
ATOM 1285 N N . ARG A 1 171 ? 2.485 -11.986 9.308 1.00 96.75 171 ARG A N 1
ATOM 1286 C CA . ARG A 1 171 ? 1.917 -13.076 10.126 1.00 96.75 171 ARG A CA 1
ATOM 1287 C C . ARG A 1 171 ? 2.644 -13.306 11.451 1.00 96.75 171 ARG A C 1
ATOM 1289 O O . ARG A 1 171 ? 2.033 -13.805 12.393 1.00 96.75 171 ARG A O 1
ATOM 1296 N N . SER A 1 172 ? 3.939 -12.993 11.505 1.00 92.69 172 SER A N 1
ATOM 1297 C CA . SER A 1 172 ? 4.812 -13.224 12.664 1.00 92.69 172 SER A CA 1
ATOM 1298 C C . SER A 1 172 ? 5.104 -11.956 13.470 1.00 92.69 172 SER A C 1
ATOM 1300 O O . SER A 1 172 ? 5.987 -11.959 14.327 1.00 92.69 172 SER A O 1
ATOM 1302 N N . VAL A 1 173 ? 4.424 -10.848 13.177 1.00 96.75 173 VAL A N 1
ATOM 1303 C CA . VAL A 1 173 ? 4.698 -9.559 13.814 1.00 96.75 173 VAL A CA 1
ATOM 1304 C C . VAL A 1 173 ? 3.985 -9.484 15.163 1.00 96.75 173 VAL A C 1
ATOM 1306 O O . VAL A 1 173 ? 2.769 -9.353 15.220 1.00 96.75 173 VAL A O 1
ATOM 1309 N N . GLY A 1 174 ? 4.752 -9.562 16.254 1.00 93.69 174 GLY A N 1
ATOM 1310 C CA . GLY A 1 174 ? 4.230 -9.413 17.620 1.00 93.69 174 GLY A CA 1
ATOM 1311 C C . GLY A 1 174 ? 4.242 -7.976 18.155 1.00 93.69 174 GLY A C 1
ATOM 1312 O O . GLY A 1 174 ? 3.584 -7.686 19.150 1.00 93.69 174 GLY A O 1
ATOM 1313 N N . SER A 1 175 ? 4.993 -7.073 17.523 1.00 95.56 175 SER A N 1
ATOM 1314 C CA . SER A 1 175 ? 5.077 -5.659 17.898 1.00 95.56 175 SER A CA 1
ATOM 1315 C C . SER A 1 175 ? 5.427 -4.781 16.687 1.00 95.56 175 SER A C 1
ATOM 1317 O O . SER A 1 175 ? 6.051 -5.279 15.742 1.00 95.56 175 SER A O 1
ATOM 1319 N N . PRO A 1 176 ? 5.047 -3.484 16.694 1.00 97.38 176 PRO A N 1
ATOM 1320 C CA . PRO A 1 176 ? 5.335 -2.574 15.593 1.00 97.38 176 PRO A CA 1
ATOM 1321 C C . PRO A 1 176 ? 6.824 -2.514 15.246 1.00 97.38 176 PRO A C 1
ATOM 1323 O O . PRO A 1 176 ? 7.661 -2.282 16.119 1.00 97.38 176 PRO A O 1
ATOM 1326 N N . GLN A 1 177 ? 7.155 -2.658 13.962 1.00 97.19 177 GLN A N 1
ATOM 1327 C CA . GLN A 1 177 ? 8.542 -2.598 13.490 1.00 97.19 177 GLN A CA 1
ATOM 1328 C C . GLN A 1 177 ? 8.707 -1.798 12.192 1.00 97.19 177 GLN A C 1
ATOM 1330 O O . GLN A 1 177 ? 7.743 -1.470 11.499 1.00 97.19 177 GLN A O 1
ATOM 1335 N N . THR A 1 178 ? 9.955 -1.471 11.860 1.00 97.44 178 THR A N 1
ATOM 1336 C CA . THR A 1 178 ? 10.308 -0.854 10.577 1.00 97.44 178 THR A CA 1
ATOM 1337 C C . THR A 1 178 ? 10.732 -1.940 9.597 1.00 97.44 178 THR A C 1
ATOM 1339 O O . THR A 1 178 ? 11.689 -2.668 9.851 1.00 97.44 178 THR A O 1
ATOM 1342 N N . PHE A 1 179 ? 10.037 -2.030 8.469 1.00 98.31 179 PHE A N 1
ATOM 1343 C CA . PHE A 1 179 ? 10.288 -3.011 7.423 1.00 98.31 179 PHE A CA 1
ATOM 1344 C C . PHE A 1 179 ? 11.238 -2.490 6.341 1.00 98.31 179 PHE A C 1
ATOM 1346 O O . PHE A 1 179 ? 11.440 -1.289 6.162 1.00 98.31 179 PHE A O 1
ATOM 1353 N N . THR A 1 180 ? 11.764 -3.426 5.560 1.00 98.19 180 THR A N 1
ATOM 1354 C CA . THR A 1 180 ? 12.469 -3.190 4.298 1.00 98.19 180 THR A CA 1
ATOM 1355 C C . THR A 1 180 ? 11.693 -3.832 3.153 1.00 98.19 180 THR A C 1
ATOM 1357 O O . THR A 1 180 ? 11.029 -4.852 3.350 1.00 98.19 180 THR A O 1
ATOM 1360 N N . ALA A 1 181 ? 11.775 -3.234 1.963 1.00 98.44 181 ALA A N 1
ATOM 1361 C CA . ALA A 1 181 ? 11.190 -3.808 0.755 1.00 98.44 181 ALA A CA 1
ATOM 1362 C C . ALA A 1 181 ? 11.964 -5.067 0.332 1.00 98.44 181 ALA A C 1
ATOM 1364 O O . ALA A 1 181 ? 13.190 -5.101 0.446 1.00 98.44 181 ALA A O 1
ATOM 1365 N N . ASP A 1 182 ? 11.248 -6.065 -0.180 1.00 98.69 182 ASP A N 1
ATOM 1366 C CA . ASP A 1 182 ? 11.804 -7.320 -0.698 1.00 98.69 182 ASP A CA 1
ATOM 1367 C C . ASP A 1 182 ? 12.351 -7.153 -2.122 1.00 98.69 182 ASP A C 1
ATOM 1369 O O . ASP A 1 182 ? 13.292 -7.837 -2.519 1.00 98.69 182 ASP A O 1
ATOM 1373 N N . ALA A 1 183 ? 11.801 -6.203 -2.884 1.00 98.69 183 ALA A N 1
ATOM 1374 C CA . ALA A 1 183 ? 12.360 -5.775 -4.159 1.00 98.69 183 ALA A CA 1
ATOM 1375 C C . ALA A 1 183 ? 12.105 -4.288 -4.426 1.00 98.69 183 ALA A C 1
ATOM 1377 O O . ALA A 1 183 ? 11.231 -3.650 -3.831 1.00 98.69 183 ALA A O 1
ATOM 1378 N N . HIS A 1 184 ? 12.879 -3.734 -5.358 1.00 98.56 184 HIS A N 1
ATOM 1379 C CA . HIS A 1 184 ? 12.716 -2.373 -5.852 1.00 98.56 184 HIS A CA 1
ATOM 1380 C C . HIS A 1 184 ? 12.845 -2.352 -7.371 1.00 98.56 184 HIS A C 1
ATOM 1382 O O . HIS A 1 184 ? 13.840 -2.810 -7.929 1.00 98.56 184 HIS A O 1
ATOM 1388 N N . TYR A 1 185 ? 11.832 -1.814 -8.041 1.00 98.62 185 TYR A N 1
ATOM 1389 C CA . TYR A 1 185 ? 11.843 -1.583 -9.477 1.00 98.62 185 TYR A CA 1
ATOM 1390 C C . TYR A 1 185 ? 12.121 -0.106 -9.756 1.00 98.62 185 TYR A C 1
ATOM 1392 O O . TYR A 1 185 ? 11.344 0.773 -9.378 1.00 98.62 185 TYR A O 1
ATOM 1400 N N . ASN A 1 186 ? 13.230 0.172 -10.440 1.00 97.50 186 ASN A N 1
ATOM 1401 C CA . ASN A 1 186 ? 13.795 1.515 -10.594 1.00 97.50 186 ASN A CA 1
ATOM 1402 C C . ASN A 1 186 ? 13.773 2.051 -12.036 1.00 97.50 186 ASN A C 1
ATOM 1404 O O . ASN A 1 186 ? 14.474 3.016 -12.342 1.00 97.50 186 ASN A O 1
ATOM 1408 N N . ARG A 1 187 ? 12.992 1.444 -12.939 1.00 97.31 187 ARG A N 1
ATOM 1409 C CA . ARG A 1 187 ? 12.934 1.872 -14.352 1.00 97.31 187 ARG A CA 1
ATOM 1410 C C . ARG A 1 187 ? 11.995 3.052 -14.618 1.00 97.31 187 ARG A C 1
ATOM 1412 O O . ARG A 1 187 ? 11.902 3.500 -15.756 1.00 97.31 187 ARG A O 1
ATOM 1419 N N . PHE A 1 188 ? 11.341 3.579 -13.588 1.00 96.81 188 PHE A N 1
ATOM 1420 C CA . PHE A 1 188 ? 10.712 4.899 -13.590 1.00 96.81 188 PHE A CA 1
ATOM 1421 C C . PHE A 1 188 ? 11.016 5.616 -12.272 1.00 96.81 188 PHE A C 1
ATOM 1423 O O . PHE A 1 188 ? 11.376 4.989 -11.274 1.00 96.81 188 PHE A O 1
ATOM 1430 N N . GLY A 1 189 ? 10.905 6.947 -12.279 1.00 95.12 189 GLY A N 1
ATOM 1431 C CA . GLY A 1 189 ? 11.176 7.765 -11.100 1.00 95.12 189 GLY A CA 1
ATOM 1432 C C . GLY A 1 189 ? 9.963 7.892 -10.185 1.00 95.12 189 GLY A C 1
ATOM 1433 O O . GLY A 1 189 ? 10.047 7.526 -9.017 1.00 95.12 189 GLY A O 1
ATOM 1434 N N . ASN A 1 190 ? 8.878 8.441 -10.721 1.00 96.44 190 ASN A N 1
ATOM 1435 C CA . ASN A 1 190 ? 7.601 8.671 -10.050 1.00 96.44 190 ASN A CA 1
ATOM 1436 C C . ASN A 1 190 ? 6.500 7.834 -10.720 1.00 96.44 190 ASN A C 1
ATOM 1438 O O . ASN A 1 190 ? 6.642 7.452 -11.882 1.00 96.44 190 ASN A O 1
ATOM 1442 N N . SER A 1 191 ? 5.407 7.584 -10.008 1.00 97.00 191 SER A N 1
ATOM 1443 C CA . SER A 1 191 ? 4.141 7.131 -10.590 1.00 97.00 191 SER A CA 1
ATOM 1444 C C . SER A 1 191 ? 3.003 7.629 -9.715 1.00 97.00 191 SER A C 1
ATOM 1446 O O . SER A 1 191 ? 3.081 7.503 -8.494 1.00 97.00 191 SER A O 1
ATOM 1448 N N . HIS A 1 192 ? 1.965 8.185 -10.334 1.00 95.69 192 HIS A N 1
ATOM 1449 C CA . HIS A 1 192 ? 0.809 8.708 -9.614 1.00 95.69 192 HIS A CA 1
ATOM 1450 C C . HIS A 1 192 ? -0.114 7.584 -9.134 1.00 95.69 192 HIS A C 1
ATOM 1452 O O . HIS A 1 192 ? -0.683 7.662 -8.053 1.00 95.69 192 HIS A O 1
ATOM 1458 N N . ASN A 1 193 ? -0.244 6.525 -9.936 1.00 96.81 193 ASN A N 1
ATOM 1459 C CA . ASN A 1 193 ? -1.093 5.375 -9.640 1.00 96.81 193 ASN A CA 1
ATOM 1460 C C . ASN A 1 193 ? -0.430 4.084 -10.157 1.00 96.81 193 ASN A C 1
ATOM 1462 O O . ASN A 1 193 ? 0.488 4.143 -10.989 1.00 96.81 193 ASN A O 1
ATOM 1466 N N . ILE A 1 194 ? -0.868 2.928 -9.670 1.00 98.25 194 ILE A N 1
ATOM 1467 C CA . ILE A 1 194 ? -0.530 1.614 -10.202 1.00 98.25 194 ILE A CA 1
ATOM 1468 C C . ILE A 1 194 ? -1.802 0.769 -10.342 1.00 98.25 194 ILE A C 1
ATOM 1470 O O . ILE A 1 194 ? -2.586 0.608 -9.415 1.00 98.25 194 ILE A O 1
ATOM 1474 N N . ALA A 1 195 ? -1.990 0.171 -11.515 1.00 98.25 195 ALA A N 1
ATOM 1475 C CA . ALA A 1 195 ? -3.010 -0.853 -11.729 1.00 98.25 195 ALA A CA 1
ATOM 1476 C C . ALA A 1 195 ? -2.342 -2.217 -11.900 1.00 98.25 195 ALA A C 1
ATOM 1478 O O . ALA A 1 195 ? -1.233 -2.295 -12.427 1.00 98.25 195 ALA A O 1
ATOM 1479 N N . ILE A 1 196 ? -3.008 -3.296 -11.489 1.00 98.62 196 ILE A N 1
ATOM 1480 C CA . ILE A 1 196 ? -2.522 -4.664 -11.692 1.00 98.62 196 ILE A CA 1
ATOM 1481 C C . ILE A 1 196 ? -3.617 -5.500 -12.349 1.00 98.62 196 ILE A C 1
ATOM 1483 O O . ILE A 1 196 ? -4.747 -5.543 -11.873 1.00 98.62 196 ILE A O 1
ATOM 1487 N N . ASN A 1 197 ? -3.267 -6.195 -13.430 1.00 98.31 197 ASN A N 1
ATOM 1488 C CA . ASN A 1 197 ? -4.055 -7.306 -13.941 1.00 98.31 197 ASN A CA 1
ATOM 1489 C C . ASN A 1 197 ? -3.562 -8.597 -13.280 1.00 98.31 197 ASN A C 1
ATOM 1491 O O . ASN A 1 197 ? -2.536 -9.165 -13.669 1.00 98.31 197 ASN A O 1
ATOM 1495 N N . GLU A 1 198 ? -4.305 -9.054 -12.276 1.00 98.00 198 GLU A N 1
ATOM 1496 C CA . GLU A 1 198 ? -3.962 -10.240 -11.490 1.00 98.00 198 GLU A CA 1
ATOM 1497 C C . GLU A 1 198 ? -4.065 -11.548 -12.290 1.00 98.00 198 GLU A C 1
ATOM 1499 O O . GLU A 1 198 ? -3.394 -12.523 -11.963 1.00 98.00 198 GLU A O 1
ATOM 1504 N N . GLN A 1 199 ? -4.853 -11.588 -13.368 1.00 98.19 199 GLN A N 1
ATOM 1505 C CA . GLN A 1 199 ? -4.962 -12.791 -14.201 1.00 98.19 199 GLN A CA 1
ATOM 1506 C C . GLN A 1 199 ? -3.693 -13.009 -15.028 1.00 98.19 199 GLN A C 1
ATOM 1508 O O . GLN A 1 199 ? -3.246 -14.139 -15.213 1.00 98.19 199 GLN A O 1
ATOM 1513 N N . THR A 1 200 ? -3.097 -11.922 -15.519 1.00 98.12 200 THR A N 1
ATOM 1514 C CA . THR A 1 200 ? -1.919 -11.982 -16.394 1.00 98.12 200 THR A CA 1
ATOM 1515 C C . THR A 1 200 ? -0.604 -11.754 -15.651 1.00 98.12 200 THR A C 1
ATOM 1517 O O . THR A 1 200 ? 0.453 -12.129 -16.155 1.00 98.12 200 THR A O 1
ATOM 1520 N N . GLY A 1 201 ? -0.648 -11.135 -14.467 1.00 98.50 201 GLY A N 1
ATOM 1521 C CA . GLY A 1 201 ? 0.535 -10.753 -13.698 1.00 98.50 201 GLY A CA 1
ATOM 1522 C C . GLY A 1 201 ? 1.278 -9.557 -14.289 1.00 98.50 201 GLY A C 1
ATOM 1523 O O . GLY A 1 201 ? 2.507 -9.538 -14.269 1.00 98.50 201 GLY A O 1
ATOM 1524 N N . TYR A 1 202 ? 0.541 -8.575 -14.819 1.00 98.69 202 TYR A N 1
ATOM 1525 C CA . TYR A 1 202 ? 1.108 -7.314 -15.303 1.00 98.69 202 TYR A CA 1
ATOM 1526 C C . TYR A 1 202 ? 0.657 -6.151 -14.427 1.00 98.69 202 TYR A C 1
ATOM 1528 O O . TYR A 1 202 ? -0.531 -6.012 -14.142 1.00 98.69 202 TYR A O 1
ATOM 1536 N N . ALA A 1 203 ? 1.609 -5.306 -14.042 1.00 98.69 203 ALA A N 1
ATOM 1537 C CA . ALA A 1 203 ? 1.358 -4.010 -13.435 1.00 98.69 203 ALA A CA 1
ATOM 1538 C C . ALA A 1 203 ? 1.520 -2.882 -14.459 1.00 98.69 203 ALA A C 1
ATOM 1540 O O . ALA A 1 203 ? 2.276 -2.997 -15.426 1.00 98.69 203 ALA A O 1
ATOM 1541 N N . TYR A 1 204 ? 0.838 -1.771 -14.212 1.00 98.50 204 TYR A N 1
ATOM 1542 C CA . TYR A 1 204 ? 0.814 -0.594 -15.068 1.00 98.50 204 TYR A CA 1
ATOM 1543 C C . TYR A 1 204 ? 1.072 0.634 -14.205 1.00 98.50 204 TYR A C 1
ATOM 1545 O O . TYR A 1 204 ? 0.214 1.018 -13.413 1.00 98.50 204 TYR A O 1
ATOM 1553 N N . ALA A 1 205 ? 2.248 1.245 -14.345 1.00 98.12 205 ALA A N 1
ATOM 1554 C CA . ALA A 1 205 ? 2.540 2.516 -13.693 1.00 98.12 205 ALA A CA 1
ATOM 1555 C C . ALA A 1 205 ? 1.923 3.658 -14.518 1.00 98.12 205 ALA A C 1
ATOM 1557 O O . ALA A 1 205 ? 2.208 3.794 -15.714 1.00 98.12 205 ALA A O 1
ATOM 1558 N N . VAL A 1 206 ? 1.068 4.459 -13.881 1.00 96.31 206 VAL A N 1
ATOM 1559 C CA . VAL A 1 206 ? 0.276 5.531 -14.500 1.00 96.31 206 VAL A CA 1
ATOM 1560 C C . VAL A 1 206 ? 0.752 6.884 -13.980 1.00 96.31 206 VAL A C 1
ATOM 1562 O O . VAL A 1 206 ? 0.947 7.066 -12.778 1.00 96.31 206 VAL A O 1
ATOM 1565 N N . GLY A 1 207 ? 0.936 7.854 -14.878 1.00 94.12 207 GLY A N 1
ATOM 1566 C CA . GLY A 1 207 ? 1.471 9.171 -14.511 1.00 94.12 207 GLY A CA 1
ATOM 1567 C C . GLY A 1 207 ? 2.973 9.150 -14.208 1.00 94.12 207 GLY A C 1
ATOM 1568 O O . GLY A 1 207 ? 3.476 10.004 -13.482 1.00 94.12 207 GLY A O 1
ATOM 1569 N N . SER A 1 208 ? 3.701 8.162 -14.740 1.00 94.31 208 SER A N 1
ATOM 1570 C CA . SER A 1 208 ? 5.160 8.115 -14.631 1.00 94.31 208 SER A CA 1
ATOM 1571 C C . SER A 1 208 ? 5.841 9.056 -15.627 1.00 94.31 208 SER A C 1
ATOM 1573 O O . SER A 1 208 ? 5.293 9.392 -16.675 1.00 94.31 208 SER A O 1
ATOM 1575 N N . ASN A 1 209 ? 7.093 9.424 -15.359 1.00 91.75 209 ASN A N 1
ATOM 1576 C CA . ASN A 1 209 ? 7.928 10.202 -16.280 1.00 91.75 209 ASN A CA 1
ATOM 1577 C C . ASN A 1 209 ? 8.504 9.392 -17.462 1.00 91.75 209 ASN A C 1
ATOM 1579 O O . ASN A 1 209 ? 9.493 9.798 -18.076 1.00 91.75 209 ASN A O 1
ATOM 1583 N N . THR A 1 210 ? 7.931 8.229 -17.758 1.00 94.69 210 THR A N 1
ATOM 1584 C CA . THR A 1 210 ? 8.373 7.335 -18.833 1.00 94.69 210 THR A CA 1
ATOM 1585 C C . THR A 1 210 ? 7.268 7.161 -19.871 1.00 94.69 210 THR A C 1
ATOM 1587 O O . THR A 1 210 ? 6.206 7.765 -19.757 1.00 94.69 210 THR A O 1
ATOM 1590 N N . CYS A 1 211 ? 7.535 6.403 -20.938 1.00 95.31 211 CYS A N 1
ATOM 1591 C CA . CYS A 1 211 ? 6.537 6.071 -21.961 1.00 95.31 211 CYS A CA 1
ATOM 1592 C C . CYS A 1 211 ? 5.807 7.284 -22.578 1.00 95.31 211 CYS A C 1
ATOM 1594 O O . CYS A 1 211 ? 4.677 7.162 -23.027 1.00 95.31 211 CYS A O 1
ATOM 1596 N N . ARG A 1 212 ? 6.450 8.465 -22.611 1.00 92.81 212 ARG A N 1
ATOM 1597 C CA . ARG A 1 212 ? 5.864 9.733 -23.102 1.00 92.81 212 ARG A CA 1
ATOM 1598 C C . ARG A 1 212 ? 4.526 10.090 -22.427 1.00 92.81 212 ARG A C 1
ATOM 1600 O O . ARG A 1 212 ? 3.663 10.683 -23.062 1.00 92.81 212 ARG A O 1
ATOM 1607 N N . GLY A 1 213 ? 4.372 9.726 -21.152 1.00 86.69 213 GLY A N 1
ATOM 1608 C CA . GLY A 1 213 ? 3.134 9.916 -20.388 1.00 86.69 213 GLY A CA 1
ATOM 1609 C C . GLY A 1 213 ? 2.115 8.781 -20.541 1.00 86.69 213 GLY A C 1
ATOM 1610 O O . GLY A 1 213 ? 1.087 8.810 -19.871 1.00 86.69 213 GLY A O 1
ATOM 1611 N N . GLY A 1 214 ? 2.399 7.784 -21.384 1.00 92.19 214 GLY A N 1
ATOM 1612 C CA . GLY A 1 214 ? 1.622 6.554 -21.514 1.00 92.19 214 GLY A CA 1
ATOM 1613 C C . GLY A 1 214 ? 1.850 5.562 -20.371 1.00 92.19 214 GLY A C 1
ATOM 1614 O O . GLY A 1 214 ? 2.522 5.850 -19.374 1.00 92.19 214 GLY A O 1
ATOM 1615 N N . LEU A 1 215 ? 1.292 4.363 -20.524 1.00 94.88 215 LEU A N 1
ATOM 1616 C CA . LEU A 1 215 ? 1.365 3.311 -19.515 1.00 94.88 215 LEU A CA 1
ATOM 1617 C C . LEU A 1 215 ? 2.745 2.651 -19.535 1.00 94.88 215 LEU A C 1
ATOM 1619 O O . LEU A 1 215 ? 3.202 2.153 -20.566 1.00 94.88 215 LEU A O 1
ATOM 1623 N N . HIS A 1 216 ? 3.389 2.583 -18.372 1.00 98.25 216 HIS A N 1
ATOM 1624 C CA . HIS A 1 216 ? 4.594 1.780 -18.191 1.00 98.25 216 HIS A CA 1
ATOM 1625 C C . HIS A 1 216 ? 4.198 0.388 -17.704 1.00 98.25 216 HIS A C 1
ATOM 1627 O O . HIS A 1 216 ? 3.824 0.216 -16.543 1.00 98.25 216 HIS A O 1
ATOM 1633 N N . MET A 1 217 ? 4.288 -0.609 -18.580 1.00 98.50 217 MET A N 1
ATOM 1634 C CA . MET A 1 217 ? 3.901 -1.983 -18.273 1.00 98.50 217 MET A CA 1
ATOM 1635 C C . MET A 1 217 ? 5.070 -2.767 -17.663 1.00 98.50 217 MET A C 1
ATOM 1637 O O . MET A 1 217 ? 6.204 -2.712 -18.149 1.00 98.50 217 MET A O 1
ATOM 1641 N N . ILE A 1 218 ? 4.779 -3.525 -16.610 1.00 98.81 218 ILE A N 1
ATOM 1642 C CA . ILE A 1 218 ? 5.749 -4.256 -15.792 1.00 98.81 218 ILE A CA 1
ATOM 1643 C C . ILE A 1 218 ? 5.252 -5.692 -15.642 1.00 98.81 218 ILE A C 1
ATOM 1645 O O . ILE A 1 218 ? 4.123 -5.915 -15.212 1.00 98.81 218 ILE A O 1
ATOM 1649 N N . ASP A 1 219 ? 6.084 -6.668 -15.976 1.00 98.69 219 ASP A N 1
ATOM 1650 C CA . ASP A 1 219 ? 5.849 -8.067 -15.636 1.00 98.69 219 ASP A CA 1
ATOM 1651 C C . ASP A 1 219 ? 6.170 -8.288 -14.157 1.00 98.69 219 ASP A C 1
ATOM 1653 O O . ASP A 1 219 ? 7.298 -8.056 -13.720 1.00 98.69 219 ASP A O 1
ATOM 1657 N N . ILE A 1 220 ? 5.174 -8.727 -13.391 1.00 98.81 220 ILE A N 1
ATOM 1658 C CA . ILE A 1 220 ? 5.284 -8.981 -11.951 1.00 98.81 220 ILE A CA 1
ATOM 1659 C C . ILE A 1 220 ? 4.985 -10.442 -11.596 1.00 98.81 220 ILE A C 1
ATOM 1661 O O . ILE A 1 220 ? 4.770 -10.763 -10.427 1.00 98.81 220 ILE A O 1
ATOM 1665 N N . ARG A 1 221 ? 4.968 -11.358 -12.579 1.00 98.69 221 ARG A N 1
ATOM 1666 C CA . ARG A 1 221 ? 4.676 -12.790 -12.358 1.00 98.69 221 ARG A CA 1
ATOM 1667 C C . ARG A 1 221 ? 5.603 -13.433 -11.325 1.00 98.69 221 ARG A C 1
ATOM 1669 O O . ARG A 1 221 ? 5.152 -14.323 -10.600 1.00 98.69 221 ARG A O 1
ATOM 1676 N N . THR A 1 222 ? 6.832 -12.931 -11.223 1.00 98.44 222 THR A N 1
ATOM 1677 C CA . THR A 1 222 ? 7.756 -13.154 -10.106 1.00 98.44 222 THR A CA 1
ATOM 1678 C C . THR A 1 222 ? 7.828 -11.863 -9.279 1.00 98.44 222 THR A C 1
ATOM 1680 O O . THR A 1 222 ? 8.595 -10.973 -9.641 1.00 98.44 222 THR A O 1
ATOM 1683 N N . PRO A 1 223 ? 7.049 -11.716 -8.187 1.00 98.25 223 PRO A N 1
ATOM 1684 C CA . PRO A 1 223 ? 6.910 -10.439 -7.477 1.00 98.25 223 PRO A CA 1
ATOM 1685 C C . PRO A 1 223 ? 8.225 -9.808 -7.01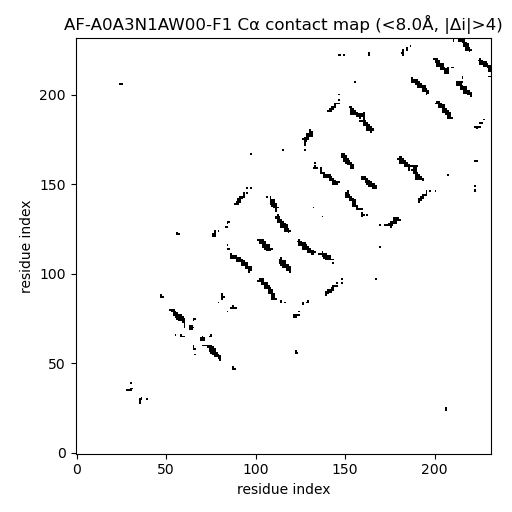1 1.00 98.25 223 PRO A C 1
ATOM 1687 O O . PRO A 1 223 ? 8.388 -8.596 -7.090 1.00 98.25 223 PRO A O 1
ATOM 1690 N N . THR A 1 224 ? 9.191 -10.620 -6.580 1.00 98.12 224 THR A N 1
ATOM 1691 C CA . THR A 1 224 ? 10.514 -10.163 -6.123 1.00 98.12 224 THR A CA 1
ATOM 1692 C C . THR A 1 224 ? 11.495 -9.870 -7.265 1.00 98.12 224 THR A C 1
ATOM 1694 O O . THR A 1 224 ? 12.618 -9.432 -7.025 1.00 98.12 224 THR A O 1
ATOM 1697 N N . SER A 1 225 ? 11.089 -10.082 -8.519 1.00 98.44 225 SER A N 1
ATOM 1698 C CA . SER A 1 225 ? 11.880 -9.784 -9.716 1.00 98.44 225 SER A CA 1
ATOM 1699 C C . SER A 1 225 ? 11.008 -9.134 -10.803 1.00 98.44 225 SER A C 1
ATOM 1701 O O . SER A 1 225 ? 10.816 -9.707 -11.877 1.00 98.44 225 SER A O 1
ATOM 1703 N N . PRO A 1 226 ? 10.436 -7.945 -10.532 1.00 98.38 226 PRO A N 1
ATOM 1704 C CA . PRO A 1 226 ? 9.637 -7.227 -11.514 1.00 98.38 226 PRO A CA 1
ATOM 1705 C C . PRO A 1 226 ? 10.506 -6.800 -12.703 1.00 98.38 226 PRO A C 1
ATOM 1707 O O . PRO A 1 226 ? 11.613 -6.280 -12.532 1.00 98.38 2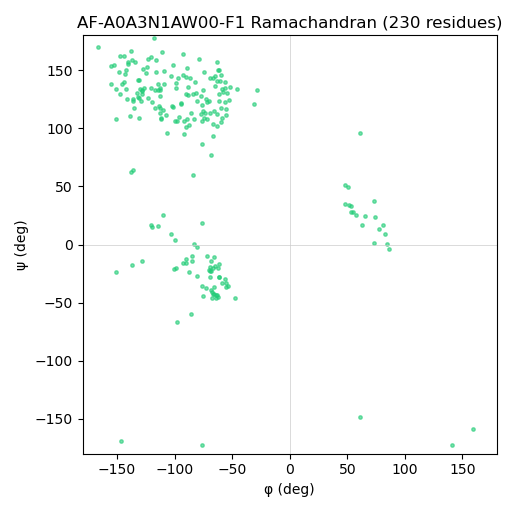26 PRO A O 1
ATOM 1710 N N . ALA A 1 227 ? 9.991 -6.978 -13.916 1.00 98.44 227 ALA A N 1
ATOM 1711 C CA . ALA A 1 227 ? 10.714 -6.699 -15.149 1.00 98.44 227 ALA A CA 1
ATOM 1712 C C . ALA A 1 227 ? 9.939 -5.738 -16.050 1.00 98.44 227 ALA A C 1
ATOM 1714 O O . ALA A 1 227 ? 8.714 -5.750 -16.104 1.00 98.44 227 ALA A O 1
ATOM 1715 N N . TYR A 1 228 ? 10.664 -4.907 -16.796 1.00 98.25 228 TYR A N 1
ATOM 1716 C CA . TYR A 1 228 ? 10.046 -4.086 -17.834 1.00 98.25 228 TYR A CA 1
ATOM 1717 C C . TYR A 1 228 ? 9.405 -4.981 -18.892 1.00 98.25 228 TYR A C 1
ATOM 1719 O O . TYR A 1 228 ? 10.080 -5.863 -19.421 1.00 98.25 228 TYR A O 1
ATOM 1727 N N . ALA A 1 229 ? 8.140 -4.721 -19.217 1.00 97.88 229 ALA A N 1
ATOM 1728 C CA . ALA A 1 229 ? 7.460 -5.393 -20.313 1.00 97.88 229 ALA A CA 1
ATOM 1729 C C . ALA A 1 229 ? 7.490 -4.521 -21.574 1.00 97.88 229 ALA A C 1
ATOM 1731 O O . ALA A 1 229 ? 8.150 -4.868 -22.550 1.00 97.88 229 ALA A O 1
ATOM 1732 N N . GLN A 1 230 ? 6.795 -3.381 -21.548 1.00 96.31 230 GLN A N 1
ATOM 1733 C CA . GLN A 1 230 ? 6.676 -2.466 -22.687 1.00 96.31 230 GLN A CA 1
ATOM 1734 C C . GLN A 1 230 ? 6.095 -1.108 -22.268 1.00 96.31 230 GLN A C 1
ATOM 1736 O O . GLN A 1 230 ? 5.607 -0.939 -21.151 1.00 96.31 230 GLN A O 1
ATOM 1741 N N . CYS A 1 231 ? 6.141 -0.138 -23.179 1.00 94.69 231 CYS A N 1
ATOM 1742 C CA . CYS A 1 231 ? 5.336 1.079 -23.102 1.00 94.69 231 CYS A CA 1
ATOM 1743 C C . CYS A 1 231 ? 4.082 0.916 -23.964 1.00 94.69 231 CYS A C 1
ATOM 1745 O O . CYS A 1 231 ? 4.168 0.328 -25.045 1.00 94.69 231 CYS A O 1
ATOM 1747 N N . CYS A 1 232 ? 2.959 1.467 -23.510 1.00 80.38 232 CYS A N 1
ATOM 1748 C CA . CYS A 1 232 ? 1.725 1.573 -24.288 1.00 80.38 232 CYS A CA 1
ATOM 1749 C C . CYS A 1 232 ? 1.237 3.020 -24.328 1.00 80.38 232 CYS A C 1
ATOM 1751 O O . CYS A 1 232 ? 1.336 3.701 -23.280 1.00 80.38 232 CYS A O 1
#

Foldseek 3Di:
DDDDDDDDDDDDDDDDDPPDDDDPFDDPDDCPDPVNVVVVCVVVVPDQPPDPDDKDAFFQQDPQDGSNDGDDPDHQHIDDAQVNQPARAWDDWDWDQDPVPRWIWIWTHHQFFIWIWTCSPVRDIHTQETAGQDVRQGDNQKEWDDEPQWIWIFAAGFQRATFIARNVVSVPRPDYDYDYGLAGDGPFTHARYKDADRVQQKIWGARTPPLSRFTFIWRCVPVSDIHGDDTD

Radius of gyration: 24.69 Å; Cα contacts (8 Å, |Δi|>4): 485; chains: 1; bounding box: 55×57×90 Å

Sequence (232 aa):
MRTRWTTAAITLALVGGLLAGLPGASSAHDPDTPAGRSSAVAFMAQREPTQQLTALAQVSCSNGQAGGYPCRNVDLLSFLPLSQIGGSQANDIWGWTDPGTGREYAIVGRRNGTSFVDISDPTAPIYLGNLPAYQNRTAIWRDIKVYRNHAFVVADVRGHGMQVFDLTRLRSVGSPQTFTADAHYNRFGNSHNIAINEQTGYAYAVGSNTCRGGLHMIDIRTPTSPAYAQCC

Secondary structure (DSSP, 8-state):
---PPPP--------------------SS-TTSHHHHHHHHHHHH-----S-PPPEEEE--BTTEETTEE-SS--EEEE--GGGGT-S-EEEEEEEE-TTT--EEEEEEETTEEEEEE-SSTTS-EEEEEEEPGGG---S-EEEEEETTEEEEEESSTT--EEEEEGGGGGG-SS-EE---SEEE-S-S--SEEEEETTTTEEEEES-SSGGGS-EEEE-SSTTS-EEEEE-

pLDDT: mean 85.23, std 20.8, range [29.94, 98.88]

Solvent-accessible surface area (backbone atoms only — not comparable to full-atom values): 13295 Å² total; per-residue (Å²): 137,86,87,87,83,82,89,75,91,77,82,86,78,88,75,83,80,80,82,77,75,77,86,71,82,92,56,102,49,60,64,85,40,72,66,28,41,49,50,50,50,53,57,71,62,59,59,68,72,86,64,86,67,73,68,47,52,67,29,63,51,50,98,50,31,24,91,89,38,83,34,76,100,48,63,40,38,51,43,80,40,48,69,77,58,80,40,68,51,65,65,35,76,36,79,46,68,39,90,89,75,71,43,31,30,44,38,36,26,25,29,62,25,35,27,40,26,43,38,66,47,59,58,63,63,41,61,43,30,34,37,61,25,51,94,72,48,57,30,49,49,26,24,64,44,74,52,96,61,24,40,42,37,32,21,53,31,78,69,33,17,34,36,22,34,62,53,69,67,58,79,77,57,88,58,64,44,81,52,77,65,68,25,75,42,74,92,39,29,25,15,52,37,58,50,71,45,77,90,79,27,37,32,33,34,33,67,20,86,39,56,93,59,29,38,38,33,29,38,36,78,49,65,71,60,58,38,86,66,48,68,86

Mean predicted aligned error: 10.74 Å